Protein AF-A0A849B4W1-F1 (afdb_monomer_lite)

Foldseek 3Di:
DVVVVVVCCVQAVCCVCVVPVDDDDPLVLLVCLLVLGCNRPLNVVVVVDPDDDPPDDDPVNLVVLLVCLQALVVNLVVLVVCQVVVNLQVVLVSNVSVLVVRDLNSLLSNLNSLLVNLQVHDQDDPDPDGHGSSVSSLVSNLVSLVVDPDLVVSLVSLLVNLLPDLRQRSVLVLLVVQVVCVVVVHDHSHDPVSSLVSLVSNLVSLLVCCVVPVPSLLVGPCNLVSLVSNCVSHPVVSSLVSLVVQPVALVSVLSVLVSQKDWDWDDDPPDPGTDIDIAHALVSCVSRHDVVVNVVRVVPDDCVPDDPSSVVSVVRNVVNVVCVVVVRSVPPDD

pLDDT: mean 89.4, std 11.31, range [40.69, 98.62]

Secondary structure (DSSP, 8-state):
-HHHHHHHHHH-GGGHHHHH-----HHHHHHHHHTT-TTSHHHHHHHH-SS--T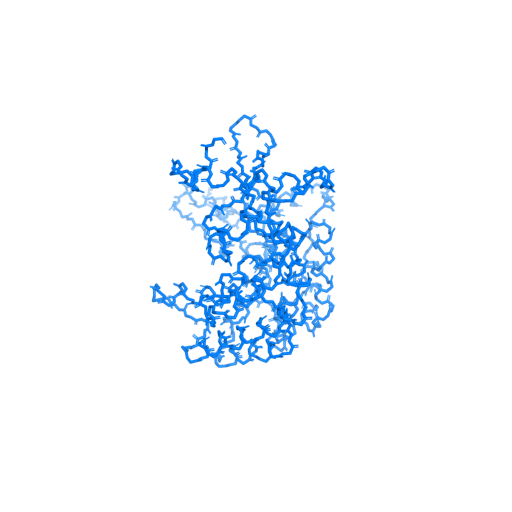TSPPHHHHHHHHHGGG-HHHHHHHHHHHHTTT-HHHHHHHHTTTGGGS-GGGHHHHHHHHHHHHHHS--S-SSSSS--HHHHHHHHHHHHHHH-S-HHHHHHHHHHHHHH----HHHHHHHHHHHHHHHTT---SS-HHHHHHHHHHHHHHHHHHHHH-HHHHHH-TTHHHHHHHHHHHS-HHHHHHHHHHHTSSHHHHHHHHHHT-EEEEE--TT-SS-EEEEE--HHHHHHHS-HHHHHHHHHHS-GGGS-HHHHHHHHHHHHHHHHHHTT-TT----

Structure (mmCIF, N/CA/C/O backbone):
data_AF-A0A849B4W1-F1
#
_entry.id   AF-A0A849B4W1-F1
#
loop_
_atom_site.group_PDB
_atom_site.id
_atom_site.type_symbol
_atom_site.label_atom_id
_atom_site.label_alt_id
_atom_site.label_comp_id
_atom_site.label_asym_id
_atom_site.label_entity_id
_atom_site.label_seq_id
_atom_site.pdbx_PDB_ins_code
_atom_site.Cartn_x
_atom_site.Cartn_y
_atom_site.Cartn_z
_atom_site.occupancy
_atom_site.B_iso_or_equiv
_atom_site.auth_seq_id
_atom_site.auth_comp_id
_atom_site.auth_asym_id
_atom_site.auth_atom_id
_atom_site.pdbx_PDB_model_num
ATOM 1 N N . MET A 1 1 ? -47.529 21.177 17.792 1.00 61.66 1 MET A N 1
ATOM 2 C CA . MET A 1 1 ? -46.502 21.580 16.808 1.00 61.66 1 MET A CA 1
ATOM 3 C C . MET A 1 1 ? -45.104 21.312 17.355 1.00 61.66 1 MET A C 1
ATOM 5 O O . MET A 1 1 ? -44.392 20.545 16.726 1.00 61.66 1 MET A O 1
ATOM 9 N N . GLU A 1 2 ? -44.761 21.798 18.557 1.00 65.19 2 GLU A N 1
ATOM 10 C CA . GLU A 1 2 ? -43.465 21.505 19.212 1.00 65.19 2 GLU A CA 1
ATOM 11 C C . GLU A 1 2 ? -43.179 20.008 19.395 1.00 65.19 2 GLU A C 1
ATOM 13 O O . GLU A 1 2 ? -42.087 19.557 19.081 1.00 65.19 2 GLU A O 1
ATOM 18 N N . LEU A 1 3 ? -44.162 19.204 19.823 1.00 68.31 3 LEU A N 1
ATOM 19 C CA . LEU A 1 3 ? -43.949 17.763 20.033 1.00 68.31 3 LEU A CA 1
ATOM 20 C C . LEU A 1 3 ? -43.578 17.026 18.732 1.00 68.31 3 LEU A C 1
ATOM 22 O O . LEU A 1 3 ? -42.719 16.150 18.716 1.00 68.31 3 LEU A O 1
ATOM 26 N N . THR A 1 4 ? -44.221 17.404 17.626 1.00 73.25 4 THR A N 1
ATOM 27 C CA . THR A 1 4 ? -43.977 16.828 16.299 1.00 73.25 4 THR A CA 1
ATOM 28 C C . THR A 1 4 ? -42.602 17.233 15.782 1.00 73.25 4 THR A C 1
ATOM 30 O O . THR A 1 4 ? -41.887 16.397 15.244 1.00 73.25 4 THR A O 1
ATOM 33 N N . GLN A 1 5 ? -42.216 18.492 15.998 1.00 73.94 5 GLN A N 1
ATOM 34 C CA . GLN A 1 5 ? -40.905 19.018 15.630 1.00 73.94 5 GLN A CA 1
ATOM 35 C C . GLN A 1 5 ? -39.779 18.363 16.443 1.00 73.94 5 GLN A C 1
ATOM 37 O O . GLN A 1 5 ? -38.786 17.933 15.862 1.00 73.94 5 GLN A O 1
ATOM 42 N N . ASN A 1 6 ? -39.965 18.197 17.754 1.00 79.56 6 ASN A N 1
ATOM 43 C CA . ASN A 1 6 ? -38.992 17.547 18.633 1.00 79.56 6 ASN A CA 1
ATOM 44 C C . ASN A 1 6 ? -38.798 16.067 18.277 1.00 79.56 6 ASN A C 1
ATOM 46 O O . ASN A 1 6 ? -37.666 15.596 18.201 1.00 79.56 6 ASN A O 1
ATOM 50 N N . ASN A 1 7 ? -39.882 15.342 17.982 1.00 82.81 7 ASN A N 1
ATOM 51 C CA . ASN A 1 7 ? -39.789 13.948 17.541 1.00 82.81 7 ASN A CA 1
ATOM 52 C C . ASN A 1 7 ? -39.093 13.821 16.180 1.00 82.81 7 ASN A C 1
ATOM 54 O O . ASN A 1 7 ? -38.286 12.911 15.990 1.00 82.81 7 ASN A O 1
ATOM 58 N N . LEU A 1 8 ? -39.365 14.741 15.247 1.00 81.12 8 LEU A N 1
ATOM 59 C CA . LEU A 1 8 ? -38.694 14.754 13.947 1.00 81.12 8 LEU A CA 1
ATOM 60 C C . LEU A 1 8 ? -37.189 15.005 14.098 1.00 81.12 8 LEU A C 1
ATOM 62 O O . LEU A 1 8 ? -36.402 14.324 13.456 1.00 81.12 8 LEU A O 1
ATOM 66 N N . GLN A 1 9 ? -36.785 15.927 14.976 1.00 82.19 9 GLN A N 1
ATOM 67 C CA . GLN A 1 9 ? -35.373 16.211 15.250 1.00 82.19 9 GLN A CA 1
ATOM 68 C C . GLN A 1 9 ? -34.675 15.066 15.997 1.00 82.19 9 GLN A C 1
ATOM 70 O O . GLN A 1 9 ? -33.498 14.808 15.762 1.00 82.19 9 GLN A O 1
ATOM 75 N N . ALA A 1 10 ? -35.388 14.345 16.866 1.00 84.25 10 ALA A N 1
ATOM 76 C CA . ALA A 1 10 ? -34.842 13.179 17.554 1.00 84.25 10 ALA A CA 1
ATOM 77 C C . ALA A 1 10 ? -34.629 11.989 16.601 1.00 84.25 10 ALA A C 1
ATOM 79 O O . ALA A 1 10 ? -33.610 11.304 16.684 1.00 84.25 10 ALA A O 1
ATOM 80 N N . LEU A 1 11 ? -35.565 11.737 15.683 1.00 86.88 11 LEU A N 1
ATOM 81 C CA . LEU A 1 11 ? -35.461 10.627 14.730 1.00 86.88 11 LEU A CA 1
ATOM 82 C C . LEU A 1 11 ? -34.599 10.970 13.514 1.00 86.88 11 LEU A C 1
ATOM 84 O O . LEU A 1 11 ? -33.878 10.100 13.039 1.00 86.88 11 LEU A O 1
ATOM 88 N N . PHE A 1 12 ? -34.635 12.223 13.051 1.00 88.31 12 PHE A N 1
ATOM 89 C CA . PHE A 1 12 ? -33.926 12.734 11.875 1.00 88.31 12 PHE A CA 1
ATOM 90 C C . PHE A 1 12 ? -33.167 14.026 12.209 1.00 88.31 12 PHE A C 1
ATOM 92 O O . PHE A 1 12 ? -33.568 15.111 11.774 1.00 88.31 12 PHE A O 1
ATOM 99 N N . PRO A 1 13 ? -32.049 13.936 12.954 1.00 85.38 13 PRO A N 1
ATOM 100 C CA . PRO A 1 13 ? -31.302 15.108 13.410 1.00 85.38 13 PRO A CA 1
ATOM 101 C C . PRO A 1 13 ? -30.833 15.989 12.257 1.00 85.38 13 PRO A C 1
ATOM 103 O O . PRO A 1 13 ? -30.839 17.210 12.368 1.00 85.38 13 PRO A O 1
ATOM 106 N N . THR A 1 14 ? -30.529 15.385 11.104 1.00 83.44 14 THR A N 1
ATOM 107 C CA . THR A 1 14 ? -30.141 16.099 9.884 1.00 83.44 14 THR A CA 1
ATOM 108 C C . THR A 1 14 ? -31.150 17.172 9.479 1.00 83.44 14 THR A C 1
ATOM 110 O O . THR A 1 14 ? -30.732 18.199 8.967 1.00 83.44 14 THR A O 1
ATOM 113 N N . THR A 1 15 ? -32.446 17.032 9.786 1.00 83.44 15 THR A N 1
ATOM 114 C CA . THR A 1 15 ? -33.470 18.062 9.506 1.00 83.44 15 THR A CA 1
ATOM 115 C C . THR A 1 15 ? -33.210 19.408 10.193 1.00 83.44 15 THR A C 1
ATOM 117 O O . THR A 1 15 ? -33.765 20.423 9.769 1.00 83.44 15 THR A O 1
ATOM 120 N N . GLN A 1 16 ? -32.325 19.457 11.196 1.00 81.62 16 GLN A N 1
ATOM 121 C CA . GLN A 1 16 ? -31.870 20.705 11.802 1.00 81.62 16 GLN A CA 1
ATOM 122 C C . GLN A 1 16 ? -31.182 21.642 10.806 1.00 81.62 16 GLN A C 1
ATOM 124 O O . GLN A 1 16 ? -31.274 22.850 10.994 1.00 81.62 16 GLN A O 1
ATOM 129 N N . TRP A 1 17 ? -30.589 21.154 9.709 1.00 81.94 17 TRP A N 1
ATOM 130 C CA . TRP A 1 17 ? -30.005 22.047 8.698 1.00 81.94 17 TRP A CA 1
ATOM 131 C C . TRP A 1 17 ? -31.053 23.021 8.123 1.00 81.94 17 TRP A C 1
ATOM 133 O O . TRP A 1 17 ? -30.756 24.186 7.882 1.00 81.94 17 TRP A O 1
ATOM 143 N N . ILE A 1 18 ? -32.311 22.579 8.000 1.00 80.94 18 ILE A N 1
ATOM 144 C CA . ILE A 1 18 ? -33.432 23.388 7.493 1.00 80.94 18 ILE A CA 1
ATOM 145 C C . ILE A 1 18 ? -33.867 24.442 8.521 1.00 80.94 18 ILE A C 1
ATOM 147 O O . ILE A 1 18 ? -34.331 25.519 8.160 1.00 80.94 18 ILE A O 1
ATOM 151 N N . ILE A 1 19 ? -33.743 24.120 9.810 1.00 77.38 19 ILE A N 1
ATOM 152 C CA . ILE A 1 19 ? -34.327 24.898 10.911 1.00 77.38 19 ILE A CA 1
ATOM 153 C C . ILE A 1 19 ? -33.304 25.871 11.510 1.00 77.38 19 ILE A C 1
ATOM 155 O O . ILE A 1 19 ? -33.653 26.993 11.865 1.00 77.38 19 ILE A O 1
ATOM 159 N N . SER A 1 20 ? -32.048 25.446 11.633 1.00 79.31 20 SER A N 1
ATOM 160 C CA . SER A 1 20 ? -30.977 26.166 12.328 1.00 79.31 20 SER A CA 1
ATOM 161 C C . SER A 1 20 ? -29.673 26.255 11.532 1.00 79.31 20 SER A C 1
ATOM 163 O O . SER A 1 20 ? -28.689 26.772 12.055 1.00 79.31 20 SER A O 1
ATOM 165 N N . ASN A 1 21 ? -29.646 25.777 10.278 1.00 79.88 21 ASN A N 1
ATOM 166 C CA . ASN A 1 21 ? -28.446 25.742 9.431 1.00 79.88 21 ASN A CA 1
ATOM 167 C C . ASN A 1 21 ? -27.267 24.988 10.083 1.00 79.88 21 ASN A C 1
ATOM 169 O O . ASN A 1 21 ? -26.099 25.285 9.831 1.00 79.88 21 ASN A O 1
ATOM 173 N N . TYR A 1 22 ? -27.589 24.025 10.953 1.00 81.12 22 TYR A N 1
ATOM 174 C CA . TYR A 1 22 ? -26.631 23.177 11.649 1.00 81.12 22 TYR A CA 1
ATOM 175 C C . TYR A 1 22 ? -26.355 21.900 10.846 1.00 81.12 22 TYR A C 1
ATOM 177 O O . TYR A 1 22 ? -27.288 21.224 10.408 1.00 81.12 22 TYR A O 1
ATOM 185 N N . TYR A 1 23 ? -25.075 21.567 10.676 1.00 81.56 23 TYR A N 1
ATOM 186 C CA . TYR A 1 23 ? -24.616 20.388 9.945 1.00 81.56 23 TYR A CA 1
ATOM 187 C C . TYR A 1 23 ? -23.895 19.435 10.891 1.00 81.56 23 TYR A C 1
ATOM 189 O O . TYR A 1 23 ? -23.111 19.859 11.736 1.00 81.56 23 TYR A O 1
ATOM 197 N N . TYR A 1 24 ? -24.147 18.144 10.703 1.00 83.19 24 TYR A N 1
ATOM 198 C CA . TYR A 1 24 ? -23.453 17.081 11.415 1.00 83.19 24 TYR A CA 1
ATOM 199 C C . TYR A 1 24 ? -22.215 16.647 10.638 1.00 83.19 24 TYR A C 1
ATOM 201 O O . TYR A 1 24 ? -22.227 16.579 9.406 1.00 83.19 24 TYR A O 1
ATOM 209 N N . ASP A 1 25 ? -21.150 16.364 11.371 1.00 82.12 25 ASP A N 1
ATOM 210 C CA . ASP A 1 25 ? -19.874 15.917 10.836 1.00 82.12 25 ASP A CA 1
ATOM 211 C C . ASP A 1 25 ? -19.842 14.393 10.648 1.00 82.12 25 ASP A C 1
ATOM 213 O O . ASP A 1 25 ? -20.770 13.671 11.013 1.00 82.12 25 ASP A O 1
ATOM 217 N N . HIS A 1 26 ? -18.744 13.883 10.091 1.00 78.19 26 HIS A N 1
ATOM 218 C CA . HIS A 1 26 ? -18.583 12.452 9.846 1.00 78.19 26 HIS A CA 1
ATOM 219 C C . HIS A 1 26 ? -18.677 11.604 11.127 1.00 78.19 26 HIS A C 1
ATOM 221 O O . HIS A 1 26 ? -19.231 10.507 11.079 1.00 78.19 26 HIS A O 1
ATOM 227 N N . SER A 1 27 ? -18.197 12.113 12.269 1.00 81.06 27 SER A N 1
ATOM 228 C CA . SER A 1 27 ? -18.238 11.379 13.540 1.00 81.06 27 SER A CA 1
ATOM 229 C C . SER A 1 27 ? -19.675 11.097 13.994 1.00 81.06 27 SER A C 1
ATOM 231 O O . SER A 1 27 ? -19.989 9.970 14.379 1.00 81.06 27 SER A O 1
ATOM 233 N N . SER A 1 28 ? -20.572 12.068 13.813 1.00 84.50 28 SER A N 1
ATOM 234 C CA . SER A 1 28 ? -22.002 11.922 14.093 1.00 84.50 28 SER A CA 1
ATOM 235 C C . SER A 1 28 ? -22.653 10.818 13.249 1.00 84.50 28 SER A C 1
ATOM 237 O O . SER A 1 28 ? -23.453 10.034 13.758 1.00 84.50 28 SER A O 1
ATOM 239 N N . TYR A 1 29 ? -22.293 10.707 11.963 1.00 83.44 29 TYR A N 1
ATOM 240 C CA . TYR A 1 29 ? -22.814 9.641 11.096 1.00 83.44 29 TYR A CA 1
ATOM 241 C C . TYR A 1 29 ? -22.331 8.251 11.537 1.00 83.44 29 TYR A C 1
ATOM 243 O O . TYR A 1 29 ? -23.132 7.316 11.541 1.00 83.44 29 TYR A O 1
ATOM 251 N N . GLN A 1 30 ? -21.068 8.117 11.958 1.00 83.75 30 GLN A N 1
ATOM 252 C CA . GLN A 1 30 ? -20.524 6.853 12.477 1.00 83.75 30 GLN A CA 1
ATOM 253 C C . GLN A 1 30 ? -21.228 6.421 13.773 1.00 83.75 30 GLN A C 1
ATOM 255 O O . GLN A 1 30 ? -21.597 5.255 13.936 1.00 83.75 30 GLN A O 1
ATOM 260 N N . GLU A 1 31 ? -21.499 7.366 14.677 1.00 85.62 31 GLU A N 1
ATOM 261 C CA . GLU A 1 31 ? -22.271 7.095 15.891 1.00 85.62 31 GLU A CA 1
ATOM 262 C C . GLU A 1 31 ? -23.690 6.610 15.553 1.00 85.62 31 GLU A C 1
ATOM 264 O O . GLU A 1 31 ? -24.150 5.595 16.074 1.00 85.62 31 GLU A O 1
ATOM 269 N N . TRP A 1 32 ? -24.381 7.271 14.623 1.00 90.19 32 TRP A N 1
ATOM 270 C CA . TRP A 1 32 ? -25.724 6.854 14.208 1.00 90.19 32 TRP A CA 1
ATOM 271 C C . TRP A 1 32 ? -25.747 5.489 13.527 1.00 90.19 32 TRP A C 1
ATOM 273 O O . TRP A 1 32 ? -26.726 4.756 13.680 1.00 90.19 32 TRP A O 1
ATOM 283 N N . PHE A 1 33 ? -24.687 5.137 12.797 1.00 85.75 33 PHE A N 1
ATOM 284 C CA . PHE A 1 33 ? -24.522 3.797 12.252 1.00 85.75 33 PHE A CA 1
ATOM 285 C C . PHE A 1 33 ? -24.415 2.766 13.385 1.00 85.75 33 PHE A C 1
ATOM 287 O O . PHE A 1 33 ? -25.253 1.874 13.474 1.00 85.75 33 PHE A O 1
ATOM 294 N N . THR A 1 34 ? -23.480 2.925 14.326 1.00 85.19 34 THR A N 1
ATOM 295 C CA . THR A 1 34 ? -23.335 1.965 15.444 1.00 85.19 34 THR A CA 1
ATOM 296 C C . THR A 1 34 ? -24.580 1.845 16.327 1.00 85.19 34 THR A C 1
ATOM 298 O O . THR A 1 34 ? -24.914 0.748 16.769 1.00 85.19 34 THR A O 1
ATOM 301 N N . GLN A 1 35 ? -25.307 2.944 16.543 1.00 88.06 35 GLN A N 1
ATOM 302 C CA . GLN A 1 35 ? -26.551 2.980 17.322 1.00 88.06 35 GLN A CA 1
ATOM 303 C C . GLN A 1 35 ? -27.784 2.483 16.551 1.00 88.06 35 GLN A C 1
ATOM 305 O O . GLN A 1 35 ? -28.896 2.548 17.076 1.00 88.06 35 GLN A O 1
ATOM 310 N N . LEU A 1 36 ? -27.618 2.024 15.304 1.00 85.75 36 LEU A N 1
ATOM 311 C CA . LEU A 1 36 ? -28.704 1.584 14.425 1.00 85.75 36 LEU A CA 1
ATOM 312 C C . LEU A 1 36 ? -29.789 2.653 14.227 1.00 85.75 36 LEU A C 1
ATOM 314 O O . LEU A 1 36 ? -30.965 2.346 14.084 1.00 85.75 36 LEU A O 1
ATOM 318 N N . ARG A 1 37 ? -29.442 3.942 14.229 1.00 88.06 37 ARG A N 1
ATOM 319 C CA . ARG A 1 37 ? -30.463 4.995 14.150 1.00 88.06 37 ARG A CA 1
ATOM 320 C C . ARG A 1 37 ? -31.122 5.037 12.775 1.00 88.06 37 ARG A C 1
ATOM 322 O O . ARG A 1 37 ? -30.450 4.982 11.747 1.00 88.06 37 ARG A O 1
ATOM 329 N N . VAL A 1 38 ? -32.439 5.260 12.772 1.00 87.75 38 VAL A N 1
ATOM 330 C CA . VAL A 1 38 ? -33.263 5.372 11.554 1.00 87.75 38 VAL A CA 1
ATOM 331 C C . VAL A 1 38 ? -32.799 6.482 10.602 1.00 87.75 38 VAL A C 1
ATOM 333 O O . VAL A 1 38 ? -33.009 6.377 9.401 1.00 87.75 38 VAL A O 1
ATOM 336 N N . CYS A 1 39 ? -32.135 7.532 11.098 1.00 86.44 39 CYS A N 1
ATOM 337 C CA . CYS A 1 39 ? -31.608 8.613 10.261 1.00 86.44 39 CYS A CA 1
ATOM 338 C C . CYS A 1 39 ? -30.393 8.234 9.412 1.00 86.44 39 CYS A C 1
ATOM 340 O O . CYS A 1 39 ? -30.036 8.996 8.512 1.00 86.44 39 CYS A O 1
ATOM 342 N N . HIS A 1 40 ? -29.724 7.116 9.698 1.00 86.88 40 HIS A N 1
ATOM 343 C CA . HIS A 1 40 ? -28.556 6.714 8.930 1.00 86.88 40 HIS A CA 1
ATOM 344 C C . HIS A 1 40 ? -28.985 6.100 7.594 1.00 86.88 40 HIS A C 1
ATOM 346 O O . HIS A 1 40 ? -29.844 5.220 7.567 1.00 86.88 40 HIS A O 1
ATOM 352 N N . LYS A 1 41 ? -28.362 6.514 6.481 1.00 83.00 41 LYS A N 1
ATOM 353 C CA . LYS A 1 41 ? -28.751 6.080 5.123 1.00 83.00 41 LYS A CA 1
ATOM 354 C C . LYS A 1 41 ? -28.778 4.554 4.950 1.00 83.00 41 LYS A C 1
ATOM 356 O O . LYS A 1 41 ? -29.669 4.035 4.296 1.00 83.00 41 LYS A O 1
ATOM 361 N N . ASP A 1 42 ? -27.847 3.848 5.597 1.00 81.38 42 ASP A N 1
ATOM 362 C CA . ASP A 1 42 ? -27.722 2.383 5.502 1.00 81.38 42 ASP A CA 1
ATOM 363 C C . ASP A 1 42 ? -28.702 1.630 6.430 1.00 81.38 42 ASP A C 1
ATOM 365 O O . ASP A 1 42 ? -28.761 0.401 6.418 1.00 81.38 42 ASP A O 1
ATOM 369 N N . HIS A 1 43 ? -29.468 2.350 7.260 1.00 83.88 43 HIS A N 1
ATOM 370 C CA . HIS A 1 43 ? -30.492 1.784 8.147 1.00 83.88 43 HIS A CA 1
ATOM 371 C C . HIS A 1 43 ? -31.898 2.266 7.825 1.00 83.88 43 HIS A C 1
ATOM 373 O O . HIS A 1 43 ? -32.837 1.517 8.071 1.00 83.88 43 HIS A O 1
ATOM 379 N N . PHE A 1 44 ? -32.047 3.471 7.270 1.00 85.81 44 PHE A N 1
ATOM 380 C CA . PHE A 1 44 ? -33.334 4.097 6.985 1.00 85.81 44 PHE A CA 1
ATOM 381 C C . PHE A 1 44 ? -34.297 3.119 6.311 1.00 85.81 44 PHE A C 1
ATOM 383 O O . PHE A 1 44 ? -35.332 2.781 6.879 1.00 85.81 44 PHE A O 1
ATOM 390 N N . ASP A 1 45 ? -33.898 2.570 5.164 1.00 78.31 45 ASP A N 1
ATOM 391 C CA . ASP A 1 45 ? -34.707 1.620 4.406 1.00 78.31 45 ASP A CA 1
ATOM 392 C C . ASP A 1 45 ? -35.070 0.368 5.217 1.00 78.31 45 ASP A C 1
ATOM 394 O O . ASP A 1 45 ? -36.189 -0.123 5.101 1.00 78.31 45 ASP A O 1
ATOM 398 N N . LYS A 1 46 ? -34.179 -0.129 6.085 1.00 79.44 46 LYS A N 1
ATOM 399 C CA . LYS A 1 46 ? -34.411 -1.340 6.897 1.00 79.44 46 LYS A CA 1
ATOM 400 C C . LYS A 1 46 ? -35.554 -1.169 7.898 1.00 79.44 46 LYS A C 1
ATOM 402 O O . LYS A 1 46 ? -36.206 -2.148 8.241 1.00 79.44 46 LYS A O 1
ATOM 407 N N . TYR A 1 47 ? -35.822 0.057 8.348 1.00 79.81 47 TYR A N 1
ATOM 408 C CA . TYR A 1 47 ? -36.943 0.351 9.246 1.00 79.81 47 TYR A CA 1
ATOM 409 C C . TYR A 1 47 ? -38.300 0.404 8.533 1.00 79.81 47 TYR A C 1
ATOM 411 O O . TYR A 1 47 ? -39.334 0.278 9.189 1.00 79.81 47 TYR A O 1
ATOM 419 N N . PHE A 1 48 ? -38.309 0.592 7.210 1.00 80.94 48 PHE A N 1
ATOM 420 C CA . PHE A 1 48 ? -39.533 0.794 6.425 1.00 80.94 48 PHE A CA 1
ATOM 421 C C . PHE A 1 48 ? -39.767 -0.284 5.354 1.00 80.94 48 PHE A C 1
ATOM 423 O O . PHE A 1 48 ? -40.867 -0.368 4.806 1.00 80.94 48 PHE A O 1
ATOM 430 N N . LYS A 1 49 ? -38.772 -1.132 5.068 1.00 73.75 49 LYS A N 1
ATOM 431 C CA . LYS A 1 49 ? -38.895 -2.305 4.195 1.00 73.75 49 LYS A CA 1
ATOM 432 C C . LYS A 1 49 ? -39.396 -3.516 4.987 1.00 73.75 49 LYS A C 1
ATOM 434 O O . LYS A 1 49 ? -38.905 -3.833 6.063 1.00 73.75 49 LYS A O 1
ATOM 439 N N . LEU A 1 50 ? -40.362 -4.229 4.406 1.00 57.41 50 LEU A N 1
ATOM 440 C CA . LEU A 1 50 ? -40.918 -5.491 4.924 1.00 57.41 50 LEU A CA 1
ATOM 441 C C . LEU A 1 50 ? -40.086 -6.730 4.535 1.00 57.41 50 LEU A C 1
ATOM 443 O O . LEU A 1 50 ? -40.442 -7.847 4.905 1.00 57.41 50 LEU A O 1
ATOM 447 N N . SER A 1 51 ? -38.992 -6.546 3.792 1.00 55.16 51 SER A N 1
ATOM 448 C CA . SER A 1 51 ? -38.073 -7.602 3.363 1.00 55.16 51 SER A CA 1
ATOM 449 C C . SER A 1 51 ? -36.6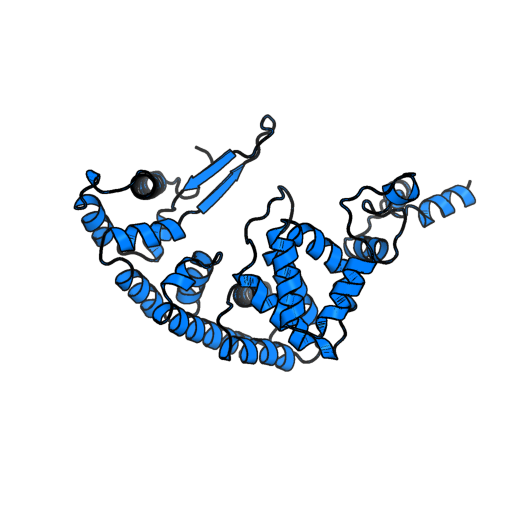24 -7.182 3.596 1.00 55.16 51 SER A C 1
ATOM 451 O O . SER A 1 51 ? -36.271 -6.024 3.383 1.00 55.16 51 SER A O 1
ATOM 453 N N . PHE A 1 52 ? -35.784 -8.133 4.000 1.00 52.81 52 PHE A N 1
ATOM 454 C CA . PHE A 1 52 ? -34.340 -7.933 4.088 1.00 52.81 52 PHE A CA 1
ATOM 455 C C . PHE A 1 52 ? -33.727 -8.027 2.686 1.00 52.81 52 PHE A C 1
ATOM 457 O O . PHE A 1 52 ? -33.871 -9.058 2.028 1.00 52.81 52 PHE A O 1
ATOM 464 N N . ASP A 1 53 ? -33.044 -6.974 2.236 1.00 49.34 53 ASP A N 1
ATOM 465 C CA . ASP A 1 53 ? -32.171 -7.056 1.063 1.00 49.34 53 ASP A CA 1
ATOM 466 C C . ASP A 1 53 ? -30.932 -7.892 1.443 1.00 49.34 53 ASP A C 1
ATOM 468 O O . ASP A 1 53 ? -30.319 -7.683 2.490 1.00 49.34 53 ASP A O 1
ATOM 472 N N . SER A 1 54 ? -30.587 -8.888 0.625 1.00 49.03 54 SER A N 1
ATOM 473 C CA . SER A 1 54 ? -29.612 -9.945 0.949 1.00 49.03 54 SER A CA 1
ATOM 474 C C . SER A 1 54 ? -28.134 -9.529 0.880 1.00 49.03 54 SER A C 1
ATOM 476 O O . SER A 1 54 ? -27.264 -10.382 1.047 1.00 49.03 54 SER A O 1
ATOM 478 N N . GLU A 1 55 ? -27.834 -8.261 0.595 1.00 55.75 55 GLU A N 1
ATOM 479 C CA . GLU A 1 55 ? -26.469 -7.779 0.312 1.00 55.75 55 GLU A CA 1
ATOM 480 C C . GLU A 1 55 ? -25.875 -6.866 1.398 1.00 55.75 55 GLU A C 1
ATOM 482 O O . GLU A 1 55 ? -24.730 -6.436 1.275 1.00 55.75 55 GLU A O 1
ATOM 487 N N . ASP A 1 56 ? -26.599 -6.603 2.488 1.00 73.81 56 ASP A N 1
ATOM 488 C CA . ASP A 1 56 ? -26.112 -5.750 3.575 1.00 73.81 56 ASP A CA 1
ATOM 489 C C . ASP A 1 56 ? -25.423 -6.534 4.701 1.00 73.81 56 ASP A C 1
ATOM 491 O O . ASP A 1 56 ? -25.935 -7.544 5.184 1.00 73.81 56 ASP A O 1
ATOM 495 N N . PHE A 1 57 ? -24.299 -6.007 5.199 1.00 85.12 57 PHE A N 1
ATOM 496 C CA . PHE A 1 57 ? -23.668 -6.507 6.424 1.00 85.12 57 PHE A CA 1
ATOM 497 C C . PHE A 1 57 ? -24.560 -6.262 7.644 1.00 85.12 57 PHE A C 1
ATOM 499 O O . PHE A 1 57 ? -25.118 -5.173 7.836 1.00 85.12 57 PHE A O 1
ATOM 506 N N . SER A 1 58 ? -24.672 -7.284 8.483 1.00 85.31 58 SER A N 1
ATOM 507 C CA . SER A 1 58 ? -25.355 -7.227 9.769 1.00 85.31 58 SER A CA 1
ATOM 508 C C . SER A 1 58 ? -24.431 -6.684 10.861 1.00 85.31 58 SER A C 1
ATOM 510 O O . SER A 1 58 ? -23.207 -6.743 10.753 1.00 85.31 58 SER A O 1
ATOM 512 N N . THR A 1 59 ? -25.000 -6.218 11.975 1.00 85.94 59 THR A N 1
ATOM 513 C CA . THR A 1 59 ? -24.209 -5.883 13.173 1.00 85.94 59 THR A CA 1
ATOM 514 C C . THR A 1 59 ? -23.376 -7.072 13.646 1.00 85.94 59 THR A C 1
ATOM 516 O O . THR A 1 59 ? -22.225 -6.897 14.032 1.00 85.94 59 THR A O 1
ATOM 519 N N . SER A 1 60 ? -23.925 -8.287 13.561 1.00 88.00 60 SER A N 1
ATOM 520 C CA . SER A 1 60 ? -23.211 -9.512 13.919 1.00 88.00 60 SER A CA 1
ATOM 521 C C . SER A 1 60 ? -21.958 -9.728 13.073 1.00 88.00 60 SER A C 1
ATOM 523 O O . SER A 1 60 ? -20.980 -10.239 13.600 1.00 88.00 60 SER A O 1
ATOM 525 N N . ASP A 1 61 ? -21.927 -9.296 11.808 1.00 93.62 61 ASP A N 1
ATOM 526 C CA . ASP A 1 61 ? -20.714 -9.395 10.989 1.00 93.62 61 ASP A CA 1
ATOM 527 C C . ASP A 1 61 ? -19.574 -8.527 11.541 1.00 93.62 61 ASP A C 1
ATOM 529 O O . ASP A 1 61 ? -18.426 -8.972 11.564 1.00 93.62 61 ASP A O 1
ATOM 533 N N . PHE A 1 62 ? -19.881 -7.322 12.034 1.00 94.88 62 PHE A N 1
ATOM 534 C CA . PHE A 1 62 ? -18.889 -6.432 12.648 1.00 94.88 62 PHE A CA 1
ATOM 535 C C . PHE A 1 62 ? -18.463 -6.908 14.041 1.00 94.88 62 PHE A C 1
ATOM 537 O O . PHE A 1 62 ? -17.279 -6.842 14.359 1.00 94.88 62 PHE A O 1
ATOM 544 N N . ILE A 1 63 ? -19.389 -7.446 14.845 1.00 94.06 63 ILE A N 1
ATOM 545 C CA . ILE A 1 63 ? -19.053 -8.056 16.143 1.00 94.06 63 ILE A CA 1
ATOM 546 C C . ILE A 1 63 ? -18.157 -9.284 15.948 1.00 94.06 63 ILE A C 1
ATOM 548 O O . ILE A 1 63 ? -17.110 -9.375 16.578 1.00 94.06 63 ILE A O 1
ATOM 552 N N . ASN A 1 64 ? -18.494 -10.170 15.008 1.00 95.62 64 ASN A N 1
ATOM 553 C CA . ASN A 1 64 ? -17.648 -11.315 14.670 1.00 95.62 64 ASN A CA 1
ATOM 554 C C . ASN A 1 64 ? -16.257 -10.861 14.196 1.00 95.62 64 ASN A C 1
ATOM 556 O O . ASN A 1 64 ? -15.259 -11.506 14.493 1.00 95.62 64 ASN A O 1
ATOM 560 N N . PHE A 1 65 ? -16.164 -9.747 13.464 1.00 97.38 65 PHE A N 1
ATOM 561 C CA . PHE A 1 65 ? -14.876 -9.187 13.052 1.00 97.38 65 PHE A CA 1
ATOM 562 C C . PHE A 1 65 ? -14.076 -8.619 14.237 1.00 97.38 65 PHE A C 1
ATOM 564 O O . PHE A 1 65 ? -12.867 -8.827 14.289 1.00 97.38 65 PHE A O 1
ATOM 571 N N . LEU A 1 66 ? -14.731 -7.977 15.216 1.00 97.38 66 LEU A N 1
A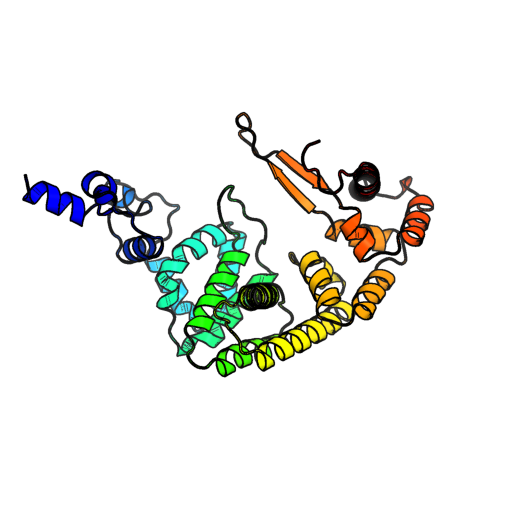TOM 572 C CA . LEU A 1 66 ? -14.095 -7.556 16.474 1.00 97.38 66 LEU A CA 1
ATOM 573 C C . LEU A 1 66 ? -13.551 -8.749 17.266 1.00 97.38 66 LEU A C 1
ATOM 575 O O . LEU A 1 66 ? -12.444 -8.675 17.792 1.00 97.38 66 LEU A O 1
ATOM 579 N N . GLU A 1 67 ? -14.283 -9.860 17.325 1.00 96.81 67 GLU A N 1
ATOM 580 C CA . GLU A 1 67 ? -13.831 -11.075 18.016 1.00 96.81 67 GLU A CA 1
ATOM 581 C C . GLU A 1 67 ? -12.556 -11.665 17.397 1.00 96.81 67 GLU A C 1
ATOM 583 O O . GLU A 1 67 ? -11.716 -12.199 18.120 1.00 96.81 67 GLU A O 1
ATOM 588 N N . LEU A 1 68 ? -12.372 -11.518 16.079 1.00 97.88 68 LEU A N 1
ATOM 589 C CA . LEU A 1 68 ? -11.172 -11.972 15.370 1.00 97.88 68 LEU A CA 1
ATOM 590 C C . LEU A 1 68 ? -9.936 -11.101 15.633 1.00 97.88 68 LEU A C 1
ATOM 592 O O . LEU A 1 68 ? -8.833 -11.510 15.290 1.00 97.88 68 LEU A O 1
ATOM 596 N N . THR A 1 69 ? -10.075 -9.924 16.252 1.00 98.06 69 THR A N 1
ATOM 597 C CA . THR A 1 69 ? -8.947 -8.995 16.477 1.00 98.06 69 THR A CA 1
ATOM 598 C C . THR A 1 69 ? -7.844 -9.565 17.367 1.00 98.06 69 THR A C 1
ATOM 600 O O . THR A 1 69 ? -6.717 -9.081 17.317 1.00 98.06 69 THR A O 1
ATOM 603 N N . ASN A 1 70 ? -8.138 -10.611 18.143 1.00 97.56 70 ASN A N 1
ATOM 604 C CA . ASN A 1 70 ? -7.159 -11.325 18.963 1.00 97.56 70 ASN A CA 1
ATOM 605 C C . ASN A 1 70 ? -6.290 -12.328 18.178 1.00 97.56 70 ASN A C 1
ATOM 607 O O . ASN A 1 70 ? -5.319 -12.845 18.731 1.00 97.56 70 ASN A O 1
ATOM 611 N N . ASP A 1 71 ? -6.620 -12.617 16.917 1.00 98.31 71 ASP A N 1
ATOM 612 C CA . ASP A 1 71 ? -5.996 -13.668 16.116 1.00 98.31 71 ASP A CA 1
ATOM 613 C C . ASP A 1 71 ? -5.557 -13.106 14.759 1.00 98.31 71 ASP A C 1
ATOM 615 O O . ASP A 1 71 ? -6.354 -12.938 13.833 1.00 98.31 71 ASP A O 1
ATOM 619 N N . ARG A 1 72 ? -4.253 -12.818 14.664 1.00 97.75 72 ARG A N 1
ATOM 620 C CA . ARG A 1 72 ? -3.607 -12.212 13.492 1.00 97.75 72 ARG A CA 1
ATOM 621 C C . ARG A 1 72 ? -3.961 -12.942 12.192 1.00 97.75 72 ARG A C 1
ATOM 623 O O . ARG A 1 72 ? -4.360 -12.302 11.223 1.00 97.75 72 ARG A O 1
ATOM 630 N N . GLU A 1 73 ? -3.834 -14.268 12.186 1.00 98.12 73 GLU A N 1
ATOM 631 C CA . GLU A 1 73 ? -4.015 -15.082 10.980 1.00 98.12 73 GLU A CA 1
ATOM 632 C C . GLU A 1 73 ? -5.490 -15.150 10.585 1.00 98.12 73 GLU A C 1
ATOM 634 O O . GLU A 1 73 ? -5.841 -14.869 9.440 1.00 98.12 73 GLU A O 1
ATOM 639 N N . LYS A 1 74 ? -6.390 -15.430 11.539 1.00 98.38 74 LYS A N 1
ATOM 640 C CA . LYS A 1 74 ? -7.824 -15.509 11.217 1.00 98.38 74 LYS A CA 1
ATOM 641 C C . LYS A 1 74 ? -8.395 -14.171 10.760 1.00 98.38 74 LYS A C 1
ATOM 643 O O . LYS A 1 74 ? -9.272 -14.145 9.894 1.00 98.38 74 LYS A O 1
ATOM 648 N N . LEU A 1 75 ? -7.932 -13.065 11.341 1.00 98.56 75 LEU A N 1
ATOM 649 C CA . LEU A 1 75 ? -8.352 -11.737 10.915 1.00 98.56 75 LEU A CA 1
ATOM 650 C C . LEU A 1 75 ? -7.853 -11.426 9.501 1.00 98.56 75 LEU A C 1
ATOM 652 O O . LEU A 1 75 ? -8.643 -10.970 8.672 1.00 98.56 75 LEU A O 1
ATOM 656 N N . LYS A 1 76 ? -6.580 -11.717 9.207 1.00 98.19 76 LYS A N 1
ATOM 657 C CA . LYS A 1 76 ? -6.015 -11.583 7.859 1.00 98.19 76 LYS A CA 1
ATOM 658 C C . LYS A 1 76 ? -6.835 -12.384 6.845 1.00 98.19 76 LYS A C 1
ATOM 660 O O . LYS A 1 76 ? -7.309 -11.816 5.861 1.00 98.19 76 LYS A O 1
ATOM 665 N N . ASP A 1 77 ? -7.087 -13.663 7.117 1.00 98.06 77 ASP A N 1
ATOM 666 C CA . ASP A 1 77 ? -7.878 -14.536 6.244 1.00 98.06 77 ASP A CA 1
ATOM 667 C C . ASP A 1 77 ? -9.290 -13.988 6.013 1.00 98.06 77 ASP A C 1
ATOM 669 O O . ASP A 1 77 ? -9.809 -14.020 4.895 1.00 98.06 77 ASP A O 1
ATOM 673 N N . LYS A 1 78 ? -9.919 -13.426 7.054 1.00 98.06 78 LYS A N 1
ATOM 674 C CA . LYS A 1 78 ? -11.235 -12.793 6.933 1.00 98.06 78 LYS A CA 1
ATOM 675 C C . LYS A 1 78 ? -11.200 -11.569 6.017 1.00 98.06 78 LYS A C 1
ATOM 677 O O . LYS A 1 78 ? -12.123 -11.404 5.218 1.00 98.06 78 LYS A O 1
ATOM 682 N N . ILE A 1 79 ? -10.164 -10.733 6.112 1.00 98.00 79 ILE A N 1
ATOM 683 C CA . ILE A 1 79 ? -9.971 -9.564 5.240 1.00 98.00 79 ILE A CA 1
ATOM 684 C C . ILE A 1 79 ? -9.793 -10.015 3.785 1.00 98.00 79 ILE A C 1
ATOM 686 O O . ILE A 1 79 ? -10.497 -9.522 2.903 1.00 98.00 79 ILE A O 1
ATOM 690 N N . LEU A 1 80 ? -8.926 -10.996 3.532 1.00 96.56 80 LEU A N 1
ATOM 691 C CA . LEU A 1 80 ? -8.673 -11.504 2.180 1.00 96.56 80 LEU A CA 1
ATOM 692 C C . LEU A 1 80 ? -9.894 -12.216 1.582 1.00 96.56 80 LEU A C 1
ATOM 694 O O . LEU A 1 80 ? -10.179 -12.073 0.395 1.00 96.56 80 LEU A O 1
ATOM 698 N N . ALA A 1 81 ? -10.685 -12.917 2.398 1.00 96.44 81 ALA A N 1
ATOM 699 C CA . ALA A 1 81 ? -11.941 -13.521 1.955 1.00 96.44 81 ALA A CA 1
ATOM 700 C C . ALA A 1 81 ? -13.000 -12.475 1.560 1.00 96.44 81 ALA A C 1
ATOM 702 O O . ALA A 1 81 ? -13.811 -12.722 0.662 1.00 96.44 81 ALA A O 1
ATOM 703 N N . LEU A 1 82 ? -13.015 -11.311 2.222 1.00 95.56 82 LEU A N 1
ATOM 704 C CA . LEU A 1 82 ? -13.851 -10.180 1.814 1.00 95.56 82 LEU A CA 1
ATOM 705 C C . LEU A 1 82 ? -13.346 -9.578 0.498 1.00 95.56 82 LEU A C 1
ATOM 707 O O . LEU A 1 82 ? -14.161 -9.279 -0.376 1.00 95.56 82 LEU A O 1
ATOM 711 N N . ASP A 1 83 ? -12.032 -9.437 0.329 1.00 94.00 83 ASP A N 1
ATOM 712 C CA . ASP A 1 83 ? -11.437 -8.875 -0.889 1.00 94.00 83 ASP A CA 1
ATOM 713 C C . ASP A 1 83 ? -11.670 -9.763 -2.114 1.00 94.00 83 ASP A C 1
ATOM 715 O O . ASP A 1 83 ? -12.149 -9.289 -3.141 1.00 94.00 83 ASP A O 1
ATOM 719 N N . ALA A 1 84 ? -11.493 -11.080 -1.970 1.00 92.81 84 ALA A N 1
ATOM 720 C CA . ALA A 1 84 ? -11.771 -12.058 -3.023 1.00 92.81 84 ALA A CA 1
ATOM 721 C C . ALA A 1 84 ? -13.228 -12.015 -3.527 1.00 92.81 84 ALA A C 1
ATOM 723 O O . ALA A 1 84 ? -13.525 -12.444 -4.643 1.00 92.81 84 ALA A O 1
ATOM 724 N N . ARG A 1 85 ? -14.152 -11.487 -2.713 1.00 91.94 85 ARG A N 1
ATOM 725 C CA . ARG A 1 85 ? -15.569 -11.285 -3.054 1.00 91.94 85 ARG A CA 1
ATOM 726 C C . 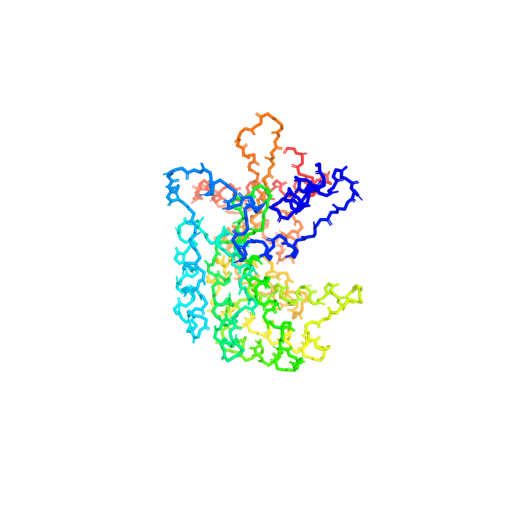ARG A 1 85 ? -15.896 -9.852 -3.491 1.00 91.94 85 ARG A C 1
ATOM 728 O O . ARG A 1 85 ? -17.064 -9.569 -3.735 1.00 91.94 85 ARG A O 1
ATOM 735 N N . ASN A 1 86 ? -14.904 -8.965 -3.596 1.00 89.38 86 ASN A N 1
ATOM 736 C CA . ASN A 1 86 ? -15.052 -7.521 -3.820 1.00 89.38 86 ASN A CA 1
ATOM 737 C C . ASN A 1 86 ? -15.910 -6.815 -2.751 1.00 89.38 86 ASN A C 1
ATOM 739 O O . A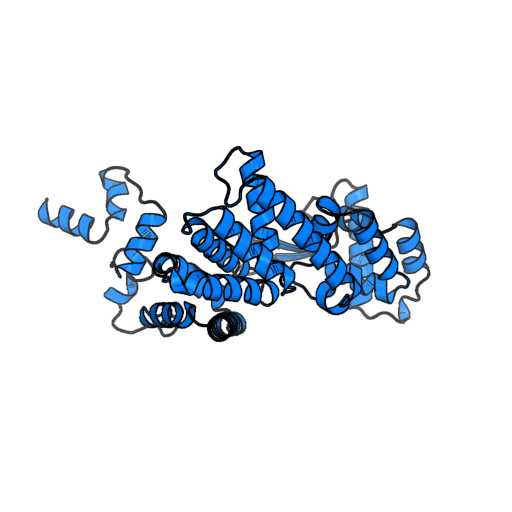SN A 1 86 ? -16.595 -5.833 -3.029 1.00 89.38 86 ASN A O 1
ATOM 743 N N . LEU A 1 87 ? -15.884 -7.326 -1.518 1.00 91.69 87 LEU A N 1
ATOM 744 C CA . LEU A 1 87 ? -16.662 -6.821 -0.384 1.00 91.69 87 LEU A CA 1
ATOM 745 C C . LEU A 1 87 ? -15.816 -6.036 0.628 1.00 91.69 87 LEU A C 1
ATOM 747 O O . LEU A 1 87 ? -16.381 -5.363 1.488 1.00 91.69 87 LEU A O 1
ATOM 751 N N . ALA A 1 88 ? -14.482 -6.100 0.539 1.00 93.44 88 ALA A N 1
ATOM 752 C CA . ALA A 1 88 ? -13.583 -5.488 1.518 1.00 93.44 88 ALA A CA 1
ATOM 753 C C . ALA A 1 88 ? -13.738 -3.965 1.616 1.00 93.44 88 ALA A C 1
ATOM 755 O O . ALA A 1 88 ? -13.826 -3.447 2.724 1.00 93.44 88 ALA A O 1
ATOM 756 N N . GLU A 1 89 ? -13.831 -3.246 0.493 1.00 91.06 89 GLU A N 1
ATOM 757 C CA . GLU A 1 89 ? -14.024 -1.787 0.507 1.00 91.06 89 GLU A CA 1
ATOM 758 C C . GLU A 1 89 ? -15.270 -1.382 1.297 1.00 91.06 89 GLU A C 1
ATOM 760 O O . GLU A 1 89 ? -15.217 -0.499 2.150 1.00 91.06 89 GLU A O 1
ATOM 765 N N . ASP A 1 90 ? -16.407 -2.019 1.009 1.00 88.94 90 ASP A N 1
ATOM 766 C CA . ASP A 1 90 ? -17.667 -1.677 1.660 1.00 88.94 90 ASP A CA 1
ATOM 767 C C . ASP A 1 90 ? -17.662 -2.087 3.133 1.00 88.94 90 ASP A C 1
ATOM 769 O O . ASP A 1 90 ? -18.004 -1.280 3.999 1.00 88.94 90 ASP A O 1
ATOM 773 N N . PHE A 1 91 ? -17.182 -3.299 3.424 1.00 93.88 91 PHE A N 1
ATOM 774 C CA . PHE A 1 91 ? -17.092 -3.815 4.783 1.00 93.88 91 PHE A CA 1
ATOM 775 C C . PHE A 1 91 ? -16.194 -2.946 5.664 1.00 93.88 91 PHE A C 1
ATOM 777 O O . PHE A 1 91 ? -16.632 -2.486 6.716 1.00 93.88 91 PHE A O 1
ATOM 784 N N . LEU A 1 92 ? -14.957 -2.685 5.230 1.00 95.00 92 LEU A N 1
ATOM 785 C CA . LEU A 1 92 ? -13.979 -1.924 6.008 1.00 95.00 92 LEU A CA 1
ATOM 786 C C . LEU A 1 92 ? -14.425 -0.471 6.199 1.00 95.00 92 LEU A C 1
ATOM 788 O O . LEU A 1 92 ? -14.244 0.074 7.284 1.00 95.00 92 LEU A O 1
ATOM 792 N N . SER A 1 93 ? -15.084 0.128 5.197 1.00 91.00 93 SER A N 1
ATOM 793 C CA . SER A 1 93 ? -15.645 1.480 5.319 1.00 91.00 93 SER A CA 1
ATOM 794 C C . SER A 1 93 ? -16.703 1.598 6.420 1.00 91.00 93 SER A C 1
ATOM 796 O O . SER A 1 93 ? -16.739 2.596 7.135 1.00 91.00 93 SER A O 1
ATOM 798 N N . LYS A 1 94 ? -17.543 0.568 6.580 1.00 91.56 94 LYS A N 1
ATOM 799 C CA . LYS A 1 94 ? -18.565 0.484 7.632 1.00 91.56 94 LYS A CA 1
ATOM 800 C C . LYS A 1 94 ? -17.955 0.076 8.976 1.00 91.56 94 LYS A C 1
ATOM 802 O O . LYS A 1 94 ? -18.407 0.534 10.023 1.00 91.56 94 LYS A O 1
ATOM 807 N N . PHE A 1 95 ? -16.904 -0.745 8.956 1.00 95.31 95 PHE A N 1
ATOM 808 C CA . PHE A 1 95 ? -16.181 -1.161 10.157 1.00 95.31 95 PHE A CA 1
ATOM 809 C C . PHE A 1 95 ? -15.443 -0.004 10.852 1.00 95.31 95 PHE A C 1
ATOM 811 O O . PHE A 1 95 ? -15.234 -0.077 12.060 1.00 95.31 95 PHE A O 1
ATOM 818 N N . GLU A 1 96 ? -15.128 1.095 10.152 1.00 92.62 96 GLU A N 1
ATOM 819 C CA . GLU A 1 96 ? -14.605 2.329 10.772 1.00 92.62 96 GLU A CA 1
ATOM 820 C C . GLU A 1 96 ? -15.433 2.778 11.994 1.00 92.62 96 GLU A C 1
ATOM 822 O O . GLU A 1 96 ? -14.875 3.254 12.979 1.00 92.62 96 GLU A O 1
ATOM 827 N N . ALA A 1 97 ? -16.752 2.562 11.983 1.00 88.06 97 ALA A N 1
ATOM 828 C CA . ALA A 1 97 ? -17.639 2.896 13.098 1.00 88.06 97 ALA A CA 1
ATOM 829 C C . ALA A 1 97 ? -17.375 2.061 14.368 1.00 88.06 97 ALA A C 1
ATOM 831 O O . ALA A 1 97 ? -17.623 2.509 15.488 1.00 88.06 97 ALA A O 1
ATOM 832 N N . TYR A 1 98 ? -16.882 0.836 14.190 1.00 92.88 98 TYR A N 1
ATOM 833 C CA . TYR A 1 98 ? -16.638 -0.146 15.246 1.00 92.88 98 TYR A CA 1
ATOM 834 C C . TYR A 1 98 ? -15.166 -0.204 15.667 1.00 92.88 98 TYR A C 1
ATOM 836 O O . TYR A 1 98 ? -14.861 -0.804 16.693 1.00 92.88 98 TYR A O 1
ATOM 844 N N . SER A 1 99 ? -14.246 0.433 14.934 1.00 93.38 99 SER A N 1
ATOM 845 C CA . SER A 1 99 ? -12.800 0.276 15.147 1.00 93.38 99 SER A CA 1
ATOM 846 C C . SER A 1 99 ? -12.320 0.720 16.533 1.00 93.38 99 SER A C 1
ATOM 848 O O . SER A 1 99 ? -11.331 0.198 17.033 1.00 93.38 99 SER A O 1
ATOM 850 N N . LYS A 1 100 ? -13.035 1.641 17.191 1.00 92.88 100 LYS A N 1
ATOM 851 C CA . LYS A 1 100 ? -12.749 2.069 18.576 1.00 92.88 100 LYS A CA 1
ATOM 852 C C . LYS A 1 100 ? -13.118 1.030 19.641 1.00 92.88 100 LYS A C 1
ATOM 854 O O . LYS A 1 100 ? -12.832 1.235 20.813 1.00 92.88 100 LYS A O 1
ATOM 859 N N . GLN A 1 101 ? -13.799 -0.047 19.256 1.00 95.31 101 GLN A N 1
ATOM 860 C CA . GLN A 1 101 ? -14.207 -1.130 20.154 1.00 95.31 101 GLN A CA 1
ATOM 861 C C . GLN A 1 101 ? -13.197 -2.286 20.163 1.00 95.31 101 GLN A C 1
ATOM 863 O O . GLN A 1 101 ? -13.425 -3.280 20.849 1.00 95.31 101 GLN A O 1
ATOM 868 N N . VAL A 1 102 ? -12.100 -2.184 19.401 1.00 97.44 102 VAL A N 1
ATOM 869 C CA . VAL A 1 102 ? -11.009 -3.164 19.449 1.00 97.44 102 VAL A CA 1
ATOM 870 C C . VAL A 1 102 ? -10.393 -3.133 20.858 1.00 97.44 102 VAL A C 1
ATOM 872 O O . VAL A 1 102 ? -9.994 -2.061 21.308 1.00 97.44 102 VAL A O 1
ATOM 875 N N . PRO A 1 103 ? -10.308 -4.268 21.577 1.00 96.44 103 PRO A N 1
ATOM 876 C CA . PRO A 1 103 ? -9.685 -4.303 22.899 1.00 96.44 103 PRO A CA 1
ATOM 877 C C . PRO A 1 103 ? -8.185 -3.983 22.835 1.00 96.44 103 PRO A C 1
ATOM 879 O O . PRO A 1 103 ? -7.491 -4.452 21.929 1.00 96.44 103 PRO A O 1
ATOM 882 N N . GLN A 1 104 ? -7.662 -3.232 23.808 1.00 95.25 104 GLN A N 1
ATOM 883 C CA . GLN A 1 104 ? -6.252 -2.812 23.828 1.00 95.25 104 GLN A CA 1
ATOM 884 C C . GLN A 1 104 ? -5.283 -4.001 23.864 1.00 95.25 104 GLN A C 1
ATOM 886 O O . GLN A 1 104 ? -4.224 -3.968 23.236 1.00 95.25 104 GLN A O 1
ATOM 891 N N . GLU A 1 105 ? -5.658 -5.085 24.542 1.00 96.31 105 GLU A N 1
ATOM 892 C CA . GLU A 1 105 ? -4.904 -6.340 24.576 1.00 96.31 105 GLU A CA 1
ATOM 893 C C . GLU A 1 105 ? -4.734 -6.988 23.190 1.00 96.31 105 GLU A C 1
ATOM 895 O O . GLU A 1 105 ? -3.786 -7.747 22.980 1.00 96.31 105 GLU A O 1
ATOM 900 N N . ASN A 1 106 ? -5.600 -6.648 22.231 1.00 98.00 106 ASN A N 1
ATOM 901 C CA . ASN A 1 106 ? -5.598 -7.203 20.880 1.00 98.00 106 ASN A CA 1
ATOM 902 C C . ASN A 1 106 ? -4.829 -6.338 19.871 1.00 98.00 106 ASN A C 1
ATOM 904 O O . ASN A 1 106 ? -4.620 -6.778 18.741 1.00 98.00 106 ASN A O 1
ATOM 908 N N . TYR A 1 107 ? -4.372 -5.134 20.241 1.00 97.56 107 TYR A N 1
ATOM 909 C CA . TYR A 1 107 ? -3.796 -4.164 19.296 1.00 97.56 107 TYR A CA 1
ATOM 910 C C . TYR A 1 107 ? -2.649 -4.728 18.458 1.00 97.56 107 TYR A C 1
ATOM 912 O O . TYR A 1 107 ? -2.623 -4.515 17.250 1.00 97.56 107 TYR A O 1
ATOM 920 N N . ASN A 1 108 ? -1.741 -5.506 19.051 1.00 97.56 108 ASN A N 1
ATOM 921 C CA . ASN A 1 108 ? -0.640 -6.113 18.296 1.00 97.56 108 ASN A CA 1
ATOM 922 C C . ASN A 1 108 ? -1.134 -7.077 17.210 1.00 97.56 108 ASN A C 1
ATOM 924 O O . ASN A 1 108 ? -0.702 -6.980 16.064 1.00 97.56 108 ASN A O 1
ATOM 928 N N . ALA A 1 109 ? -2.038 -7.997 17.561 1.00 98.44 109 ALA A N 1
ATOM 929 C CA . ALA A 1 109 ? -2.581 -8.971 16.616 1.00 98.44 109 ALA A CA 1
ATOM 930 C C . ALA A 1 109 ? -3.401 -8.276 15.520 1.00 98.44 109 ALA A C 1
ATOM 932 O O . ALA A 1 109 ? -3.227 -8.577 14.339 1.00 98.44 109 ALA A O 1
ATOM 933 N N . TYR A 1 110 ? -4.214 -7.292 15.912 1.00 98.62 110 TYR A N 1
ATOM 934 C CA . TYR A 1 110 ? -5.010 -6.474 15.009 1.00 98.62 110 TYR A CA 1
ATOM 935 C C . TYR A 1 110 ? -4.142 -5.700 14.011 1.00 98.62 110 TYR A C 1
ATOM 937 O O . TYR A 1 110 ? -4.301 -5.870 12.804 1.00 98.62 110 TYR A O 1
ATOM 945 N N . ILE A 1 111 ? -3.178 -4.908 14.493 1.00 98.56 111 ILE A N 1
ATOM 946 C CA . ILE A 1 111 ? -2.267 -4.127 13.647 1.00 98.56 111 ILE A CA 1
ATOM 947 C C . ILE A 1 111 ? -1.519 -5.057 12.691 1.00 98.56 111 ILE A C 1
ATOM 949 O O . ILE A 1 111 ? -1.490 -4.797 11.492 1.00 98.56 111 ILE A O 1
ATOM 953 N N . TYR A 1 112 ? -0.961 -6.166 13.183 1.00 98.50 112 TYR A N 1
ATOM 954 C CA . TYR A 1 112 ? -0.177 -7.072 12.341 1.00 98.50 112 TYR A CA 1
ATOM 955 C C . TYR A 1 112 ? -1.028 -7.723 11.243 1.00 98.50 112 TYR A C 1
ATOM 957 O O . TYR A 1 112 ? -0.555 -7.829 10.116 1.00 98.50 112 TYR A O 1
ATOM 965 N N . ALA A 1 113 ? -2.288 -8.071 11.522 1.00 98.38 113 ALA A N 1
ATOM 966 C CA . ALA A 1 113 ? -3.202 -8.589 10.503 1.00 98.38 113 ALA A CA 1
ATOM 967 C C . ALA A 1 113 ? -3.488 -7.563 9.394 1.00 98.38 113 ALA A C 1
ATOM 969 O O . ALA A 1 113 ? -3.512 -7.915 8.214 1.00 98.38 113 ALA A O 1
ATOM 970 N N . LEU A 1 114 ? -3.681 -6.287 9.759 1.00 98.31 114 LEU A N 1
ATOM 971 C CA . LEU A 1 114 ? -3.887 -5.205 8.788 1.00 98.31 114 LEU A CA 1
ATOM 972 C C . LEU A 1 114 ? -2.640 -4.980 7.922 1.00 98.31 114 LEU A C 1
ATOM 974 O O . LEU A 1 114 ? -2.764 -4.760 6.716 1.00 98.31 114 LEU A O 1
ATOM 978 N N . LEU A 1 115 ? -1.447 -5.042 8.527 1.00 97.62 115 LEU A N 1
ATOM 979 C CA . LEU A 1 115 ? -0.173 -4.923 7.815 1.00 97.62 115 LEU A CA 1
ATOM 980 C C . LEU A 1 115 ? 0.036 -6.092 6.841 1.00 97.62 115 LEU A C 1
ATOM 982 O O . LEU A 1 115 ? 0.393 -5.856 5.688 1.00 97.62 115 LEU A O 1
ATOM 986 N N . ASP A 1 116 ? -0.250 -7.325 7.269 1.00 96.81 116 ASP A N 1
ATOM 987 C CA . ASP A 1 116 ? -0.117 -8.515 6.422 1.00 96.81 116 ASP A CA 1
ATOM 988 C C . ASP A 1 116 ? -1.056 -8.464 5.218 1.00 96.81 116 ASP A C 1
ATOM 990 O O . ASP A 1 116 ? -0.634 -8.684 4.083 1.00 96.81 116 ASP A O 1
ATOM 994 N N . ALA A 1 117 ? -2.331 -8.147 5.457 1.00 96.19 117 ALA A N 1
ATOM 995 C CA . ALA A 1 117 ? -3.333 -8.068 4.401 1.00 96.19 117 ALA A CA 1
ATOM 996 C C . ALA A 1 117 ? -3.053 -6.923 3.413 1.00 96.19 117 ALA A C 1
ATOM 998 O O . ALA A 1 117 ? -3.444 -7.000 2.251 1.00 96.19 117 ALA A O 1
ATOM 999 N N . GLY A 1 118 ? -2.363 -5.866 3.853 1.00 93.56 118 GLY A N 1
ATOM 1000 C CA . GLY A 1 118 ? -2.134 -4.648 3.079 1.00 93.56 118 GLY A CA 1
ATOM 1001 C C . GLY A 1 118 ? -1.414 -4.835 1.741 1.00 93.56 118 GLY A C 1
ATOM 1002 O O . GLY A 1 118 ? -1.718 -4.106 0.796 1.00 93.56 118 GLY A O 1
ATOM 1003 N N . ASP A 1 119 ? -0.496 -5.799 1.645 1.00 89.00 119 ASP A N 1
ATOM 1004 C CA . ASP A 1 119 ? 0.258 -6.088 0.410 1.00 89.00 119 ASP A CA 1
ATOM 1005 C C . ASP A 1 119 ? -0.469 -7.065 -0.522 1.00 89.00 119 ASP A C 1
ATOM 1007 O O . ASP A 1 119 ? -0.175 -7.112 -1.716 1.00 89.00 119 ASP A O 1
ATOM 1011 N N . GLU A 1 120 ? -1.416 -7.833 0.017 1.00 90.62 120 GLU A N 1
ATOM 1012 C CA . GLU A 1 120 ? -2.149 -8.875 -0.707 1.00 90.62 120 GLU A CA 1
ATOM 1013 C C . GLU A 1 120 ? -3.507 -8.386 -1.230 1.00 90.62 120 GLU A C 1
ATOM 1015 O O . GLU A 1 120 ? -4.040 -8.952 -2.182 1.00 90.62 120 GLU A O 1
ATOM 1020 N N . ILE A 1 121 ? -4.057 -7.325 -0.631 1.00 90.12 121 ILE A N 1
ATOM 1021 C CA . ILE A 1 121 ? -5.362 -6.777 -0.993 1.00 90.12 121 ILE A CA 1
ATOM 1022 C C . ILE A 1 121 ? -5.319 -5.959 -2.293 1.00 90.12 121 ILE A C 1
ATOM 1024 O O . ILE A 1 121 ? -4.296 -5.363 -2.653 1.00 90.12 121 ILE A O 1
ATOM 1028 N N . ASN A 1 122 ? -6.460 -5.849 -2.976 1.00 78.56 122 ASN A N 1
ATOM 1029 C CA . ASN A 1 122 ? -6.578 -4.956 -4.122 1.00 78.56 122 ASN A CA 1
ATOM 1030 C C . ASN A 1 122 ? -6.375 -3.474 -3.729 1.00 78.56 122 ASN A C 1
ATOM 1032 O O . ASN A 1 122 ? -7.039 -2.923 -2.843 1.00 78.56 122 ASN A O 1
ATOM 1036 N N . ARG A 1 123 ? -5.447 -2.804 -4.426 1.00 75.06 123 ARG A N 1
ATOM 1037 C CA . ARG A 1 123 ? -5.146 -1.375 -4.250 1.00 75.06 123 ARG A CA 1
ATOM 1038 C C . ARG A 1 123 ? -6.081 -0.470 -5.054 1.00 75.06 123 ARG A C 1
ATOM 1040 O O . ARG A 1 123 ? -6.274 0.684 -4.662 1.00 75.06 123 ARG A O 1
ATOM 1047 N N . GLU A 1 124 ? -6.642 -0.950 -6.164 1.00 73.31 124 GLU A N 1
ATOM 1048 C CA . GLU A 1 124 ? -7.577 -0.166 -6.972 1.00 73.31 124 GLU A CA 1
ATOM 1049 C C . GLU A 1 124 ? -8.944 -0.089 -6.290 1.00 73.31 124 GLU A C 1
ATOM 1051 O O . GLU A 1 124 ? -9.469 -1.092 -5.822 1.00 73.31 124 GLU A O 1
ATOM 1056 N N . SER A 1 125 ? -9.520 1.115 -6.257 1.00 71.50 125 SER A N 1
ATOM 1057 C CA . SER A 1 125 ? -10.903 1.308 -5.825 1.00 71.50 125 SER A CA 1
ATOM 1058 C C . SER A 1 125 ? -11.853 0.992 -6.975 1.00 71.50 125 SER A C 1
ATOM 1060 O O . SER A 1 125 ? -11.693 1.515 -8.084 1.00 71.50 125 SER A O 1
ATOM 1062 N N . ASN A 1 126 ? -12.882 0.194 -6.704 1.00 65.44 126 ASN A N 1
ATOM 1063 C CA . ASN A 1 126 ? -13.985 -0.019 -7.641 1.00 65.44 126 ASN A CA 1
ATOM 1064 C C . ASN A 1 126 ? -14.982 1.157 -7.654 1.00 65.44 126 ASN A C 1
ATOM 1066 O O . ASN A 1 126 ? -15.841 1.235 -8.538 1.00 65.44 126 ASN A O 1
ATOM 1070 N N . LYS A 1 127 ? -14.885 2.086 -6.692 1.00 65.56 127 LYS A N 1
ATOM 1071 C CA . LYS A 1 127 ? -15.815 3.211 -6.515 1.00 65.56 127 LYS A CA 1
ATOM 1072 C C . LYS A 1 127 ? -15.295 4.490 -7.186 1.00 65.56 127 LYS A C 1
ATOM 1074 O O . LYS A 1 127 ? -14.122 4.832 -7.092 1.00 65.56 127 LYS A O 1
ATOM 1079 N N . PHE A 1 128 ? -16.198 5.246 -7.825 1.00 55.53 128 PHE A N 1
ATOM 1080 C CA . PHE A 1 128 ? -15.888 6.566 -8.406 1.00 55.53 128 PHE A CA 1
ATOM 1081 C C . PHE A 1 128 ? -15.513 7.603 -7.335 1.00 55.53 128 PHE A C 1
ATOM 1083 O O . PHE A 1 128 ? -14.589 8.389 -7.516 1.00 55.53 128 PHE A O 1
ATOM 1090 N N . LEU A 1 129 ? -16.231 7.574 -6.210 1.00 56.66 129 LEU A N 1
ATOM 1091 C CA . LEU A 1 129 ? -15.980 8.377 -5.018 1.00 56.66 129 LEU A CA 1
ATOM 1092 C C . LEU A 1 129 ? -15.863 7.403 -3.844 1.00 56.66 129 LEU A C 1
ATOM 1094 O O . LEU A 1 129 ? -16.867 6.873 -3.371 1.00 56.66 129 LEU A O 1
ATOM 1098 N N . GLY A 1 130 ? -14.638 7.105 -3.421 1.00 64.12 130 GLY A N 1
ATOM 1099 C CA . GLY A 1 130 ? -14.386 6.172 -2.327 1.00 64.12 130 GLY A CA 1
ATOM 1100 C C . GLY A 1 130 ? -12.917 5.792 -2.216 1.00 64.12 130 GLY A C 1
ATOM 1101 O O . GLY A 1 130 ? -12.167 5.871 -3.189 1.00 64.12 130 GLY A O 1
ATOM 1102 N N . PHE A 1 131 ? -12.518 5.388 -1.016 1.00 82.69 131 PHE A N 1
ATOM 1103 C CA . PHE A 1 131 ? -11.184 4.864 -0.759 1.00 82.69 131 PHE A CA 1
ATOM 1104 C C . PHE A 1 131 ? -11.098 3.389 -1.157 1.00 82.69 131 PHE A C 1
ATOM 1106 O O . PHE A 1 131 ? -12.097 2.674 -1.099 1.00 82.69 131 PHE A O 1
ATOM 1113 N N . SER A 1 132 ? -9.909 2.934 -1.554 1.00 88.94 132 SER A N 1
ATOM 1114 C CA . SER A 1 132 ? -9.669 1.507 -1.774 1.00 88.94 132 SER A CA 1
ATOM 1115 C C . SER A 1 132 ? -9.604 0.751 -0.449 1.00 88.94 132 SER A C 1
ATOM 1117 O O . SER A 1 132 ? -9.392 1.345 0.614 1.00 88.94 132 SER A O 1
ATOM 1119 N N . ALA A 1 133 ? -9.727 -0.575 -0.505 1.00 92.31 133 ALA A N 1
ATOM 1120 C CA . ALA A 1 133 ? -9.636 -1.420 0.679 1.00 92.31 133 ALA A CA 1
ATOM 1121 C C . ALA A 1 133 ? -8.287 -1.240 1.401 1.00 92.31 133 ALA A C 1
ATOM 1123 O O . ALA A 1 133 ? -8.263 -1.076 2.618 1.00 92.31 133 ALA A O 1
ATOM 1124 N N . GLN A 1 134 ? -7.181 -1.129 0.655 1.00 93.06 134 GLN A N 1
ATOM 1125 C CA . GLN A 1 134 ? -5.857 -0.832 1.217 1.00 93.06 134 GLN A CA 1
ATOM 1126 C C . GLN A 1 134 ? -5.822 0.502 1.987 1.00 93.06 134 GLN A C 1
ATOM 1128 O O . GLN A 1 134 ? -5.201 0.593 3.044 1.00 93.06 134 GLN A O 1
ATOM 1133 N N . THR A 1 135 ? -6.518 1.536 1.500 1.00 92.56 135 THR A N 1
ATOM 1134 C CA . THR A 1 135 ? -6.606 2.822 2.214 1.00 92.56 135 THR A CA 1
ATOM 1135 C C . THR A 1 135 ? -7.408 2.691 3.509 1.00 92.56 135 THR A C 1
ATOM 1137 O O . THR A 1 135 ? -7.037 3.297 4.514 1.00 92.56 135 THR A O 1
ATOM 1140 N N . TYR A 1 136 ? -8.472 1.882 3.526 1.00 95.31 136 TYR A N 1
ATOM 1141 C CA . TYR A 1 136 ? -9.198 1.591 4.764 1.00 95.31 136 TYR A CA 1
ATOM 1142 C C . TYR A 1 136 ? -8.337 0.817 5.770 1.00 95.31 136 TYR A C 1
ATOM 1144 O O . TYR A 1 136 ? -8.318 1.187 6.941 1.00 95.31 136 TYR A O 1
ATOM 1152 N N . LEU A 1 137 ? -7.562 -0.183 5.331 1.00 97.12 137 LEU A N 1
ATOM 1153 C CA . LEU A 1 137 ? -6.604 -0.881 6.203 1.00 97.12 137 LEU A CA 1
ATOM 1154 C C . LEU A 1 137 ? -5.578 0.088 6.806 1.00 97.12 137 LEU A C 1
ATOM 1156 O O . LEU A 1 137 ? -5.317 0.034 8.005 1.00 97.12 137 LEU A O 1
ATOM 1160 N N . PHE A 1 138 ? -5.045 1.008 5.996 1.00 96.19 138 PHE A N 1
ATOM 1161 C CA . PHE A 1 138 ? -4.143 2.058 6.470 1.00 96.19 138 PHE A CA 1
ATOM 1162 C C . PHE A 1 138 ? -4.798 2.921 7.554 1.00 96.19 138 PHE A C 1
ATOM 1164 O O . PHE A 1 138 ? -4.234 3.057 8.635 1.00 96.19 138 PHE A O 1
ATOM 1171 N N . ARG A 1 139 ? -6.003 3.448 7.308 1.00 95.69 139 ARG A N 1
ATOM 1172 C CA . ARG A 1 139 ? -6.714 4.304 8.272 1.00 95.69 139 ARG A CA 1
ATOM 1173 C C . ARG A 1 139 ? -7.004 3.580 9.583 1.00 95.69 139 ARG A C 1
ATOM 1175 O O . ARG A 1 139 ? -6.749 4.129 10.648 1.00 95.69 139 ARG A O 1
ATOM 1182 N N . LEU A 1 140 ? -7.490 2.343 9.502 1.00 98.00 140 LEU A N 1
ATOM 1183 C CA . LEU A 1 140 ? -7.765 1.502 10.666 1.00 98.00 140 LEU A CA 1
ATOM 1184 C C . LEU A 1 140 ? -6.497 1.212 11.482 1.00 98.00 140 LEU A C 1
ATOM 1186 O O . LEU A 1 140 ? -6.543 1.236 12.711 1.00 98.00 140 LEU A O 1
ATOM 1190 N N . CYS A 1 141 ? -5.371 0.974 10.805 1.00 98.00 141 CYS A N 1
ATOM 1191 C CA . CYS A 1 141 ? -4.070 0.781 11.438 1.00 98.00 141 CYS A CA 1
ATOM 1192 C C . CYS A 1 141 ? -3.599 2.066 12.138 1.00 98.00 141 CYS A C 1
ATOM 1194 O O . CYS A 1 141 ? -3.270 2.030 13.323 1.00 98.00 141 CYS A O 1
ATOM 1196 N N . SER A 1 142 ? -3.645 3.210 11.445 1.00 96.88 142 SER A N 1
ATOM 1197 C CA . SER A 1 142 ? -3.280 4.517 12.003 1.00 96.88 142 SER A CA 1
ATOM 1198 C C . SER A 1 142 ? -4.113 4.872 13.229 1.00 96.88 142 SER A C 1
ATOM 1200 O O . SER A 1 142 ? -3.539 5.192 14.261 1.00 96.88 142 SER A O 1
ATOM 1202 N N . TRP A 1 143 ? -5.439 4.733 13.170 1.00 96.38 143 TRP A N 1
ATOM 1203 C CA . TRP A 1 143 ? -6.307 5.034 14.311 1.00 96.38 143 TRP A CA 1
ATOM 1204 C C . TRP A 1 143 ? -6.055 4.125 15.514 1.00 96.38 143 TRP A C 1
ATOM 1206 O O . TRP A 1 143 ? -6.109 4.585 16.651 1.00 96.38 143 TRP A O 1
ATOM 1216 N N . CYS A 1 144 ? -5.756 2.844 15.283 1.00 97.81 144 CYS A N 1
ATOM 1217 C CA . CYS A 1 144 ? -5.386 1.939 16.368 1.00 97.81 144 CYS A CA 1
ATOM 1218 C C . CYS A 1 144 ? -4.056 2.345 17.016 1.00 97.81 144 CYS A C 1
ATOM 1220 O O . CYS A 1 144 ? -3.923 2.278 18.235 1.00 97.81 144 CYS A O 1
ATOM 1222 N N . LEU A 1 145 ? -3.074 2.772 16.216 1.00 97.88 145 LEU A N 1
ATOM 1223 C CA . LEU A 1 145 ? -1.794 3.260 16.726 1.00 97.88 145 LEU A CA 1
ATOM 1224 C C . LEU A 1 145 ? -1.956 4.598 17.468 1.00 97.88 145 LEU A C 1
ATOM 1226 O O . LEU A 1 145 ? -1.326 4.791 18.502 1.00 97.88 145 LEU A O 1
ATOM 1230 N N . GLU A 1 146 ? -2.813 5.502 16.987 1.00 95.62 146 GLU A N 1
ATOM 1231 C CA . GLU A 1 146 ? -3.123 6.783 17.643 1.00 95.62 146 GLU A CA 1
ATOM 1232 C C . GLU A 1 146 ? -3.740 6.590 19.037 1.00 95.62 146 GLU A C 1
ATOM 1234 O O . GLU A 1 146 ? -3.439 7.360 19.951 1.00 95.62 146 GLU A O 1
ATOM 1239 N N . ASP A 1 147 ? -4.548 5.542 19.231 1.00 95.06 147 ASP A N 1
ATOM 1240 C CA . ASP A 1 147 ? -5.180 5.245 20.523 1.00 95.06 147 ASP A CA 1
ATOM 1241 C C . ASP A 1 147 ? -4.172 4.800 21.605 1.00 95.06 147 ASP A C 1
ATOM 1243 O O . ASP A 1 147 ? -4.386 4.997 22.807 1.00 95.06 147 ASP A O 1
ATOM 1247 N N . ILE A 1 148 ? -3.017 4.263 21.195 1.00 96.88 148 ILE A N 1
ATOM 1248 C CA . ILE A 1 148 ? -1.924 3.904 22.105 1.00 96.88 148 ILE A CA 1
ATOM 1249 C C . ILE A 1 148 ? -1.307 5.183 22.673 1.00 96.88 148 ILE A C 1
ATOM 1251 O O . ILE A 1 148 ? -0.756 5.989 21.933 1.00 96.88 148 ILE A O 1
ATOM 1255 N N . GLN A 1 149 ? -1.341 5.364 23.994 1.00 95.19 149 GLN A N 1
ATOM 1256 C CA . GLN A 1 149 ? -0.830 6.586 24.637 1.00 95.19 149 GLN A CA 1
ATOM 1257 C C . GLN A 1 149 ? 0.702 6.716 24.588 1.00 95.19 149 GLN A C 1
ATOM 1259 O O . GLN A 1 149 ? 1.228 7.823 24.511 1.00 95.19 149 GLN A O 1
ATOM 1264 N N . ASP A 1 150 ? 1.425 5.597 24.641 1.00 96.88 150 ASP A N 1
ATOM 1265 C CA . ASP A 1 150 ? 2.888 5.584 24.595 1.00 96.88 150 ASP A CA 1
ATOM 1266 C C . ASP A 1 150 ? 3.389 5.641 23.142 1.00 96.88 150 ASP A C 1
ATOM 1268 O O . ASP A 1 150 ? 3.287 4.667 22.392 1.00 96.88 150 ASP A O 1
ATOM 1272 N N . ILE A 1 151 ? 3.963 6.783 22.757 1.00 96.06 151 ILE A N 1
ATOM 1273 C CA . ILE A 1 151 ? 4.487 7.024 21.408 1.00 96.06 151 ILE A CA 1
ATOM 1274 C C . ILE A 1 151 ? 5.620 6.061 21.020 1.00 96.06 151 ILE A C 1
ATOM 1276 O O . ILE A 1 151 ? 5.682 5.606 19.877 1.00 96.06 151 ILE A O 1
ATOM 1280 N N . HIS A 1 152 ? 6.461 5.665 21.978 1.00 96.94 152 HIS A N 1
ATOM 1281 C CA . HIS A 1 152 ? 7.547 4.718 21.733 1.00 96.94 152 HIS A CA 1
ATOM 1282 C C . HIS A 1 152 ? 7.014 3.296 21.576 1.00 96.94 152 HIS A C 1
ATOM 1284 O O . HIS A 1 152 ? 7.578 2.494 20.827 1.00 96.94 152 HIS A O 1
ATOM 1290 N N . LEU A 1 153 ? 5.900 2.966 22.237 1.00 97.62 153 LEU A N 1
ATOM 1291 C CA . LEU A 1 153 ? 5.220 1.696 22.008 1.00 97.62 153 LEU A CA 1
ATOM 1292 C C . LEU A 1 153 ? 4.660 1.621 20.582 1.00 97.62 153 LEU A C 1
ATOM 1294 O O . LEU A 1 153 ? 4.840 0.591 19.933 1.00 97.62 153 LEU A O 1
ATOM 1298 N N . ARG A 1 154 ? 4.072 2.708 20.053 1.00 97.69 154 ARG A N 1
ATOM 1299 C CA . ARG A 1 154 ? 3.621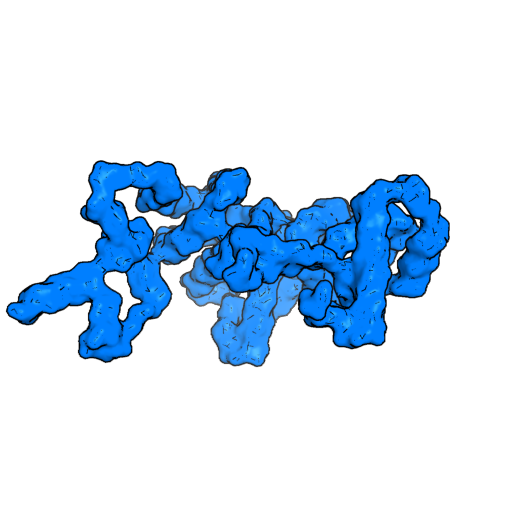 2.773 18.645 1.00 97.69 154 ARG A CA 1
ATOM 1300 C C . ARG A 1 154 ? 4.766 2.443 17.689 1.00 97.69 154 ARG A C 1
ATOM 1302 O O . ARG A 1 154 ? 4.639 1.566 16.833 1.00 97.69 154 ARG A O 1
ATOM 1309 N N . ALA A 1 155 ? 5.908 3.105 17.879 1.00 97.81 155 ALA A N 1
ATOM 1310 C CA . ALA A 1 155 ? 7.102 2.886 17.074 1.00 97.81 155 ALA A CA 1
ATOM 1311 C C . ALA A 1 155 ? 7.634 1.458 17.200 1.00 97.81 155 ALA A C 1
ATOM 1313 O O . ALA A 1 155 ? 7.966 0.823 16.197 1.00 97.81 155 ALA A O 1
ATOM 1314 N N . LYS A 1 156 ? 7.696 0.932 18.427 1.00 98.00 156 LYS A N 1
ATOM 1315 C CA . LYS A 1 156 ? 8.170 -0.423 18.704 1.00 98.00 156 LYS A CA 1
ATOM 1316 C C . LYS A 1 156 ? 7.356 -1.471 17.949 1.00 98.00 156 LYS A C 1
ATOM 1318 O O . LYS A 1 156 ? 7.957 -2.349 17.340 1.00 98.00 156 LYS A O 1
ATOM 1323 N N . ILE A 1 157 ? 6.027 -1.358 17.930 1.00 98.38 157 ILE A N 1
ATOM 1324 C CA . ILE A 1 157 ? 5.144 -2.296 17.216 1.00 98.38 157 ILE A CA 1
ATOM 1325 C C . ILE A 1 157 ? 5.514 -2.372 15.729 1.00 98.38 157 ILE A C 1
ATOM 1327 O O . ILE A 1 157 ? 5.700 -3.470 15.197 1.00 98.38 157 ILE A O 1
ATOM 1331 N N . LEU A 1 158 ? 5.680 -1.214 15.079 1.00 98.44 158 LEU A N 1
ATOM 1332 C CA . LEU A 1 158 ? 6.041 -1.116 13.660 1.00 98.44 158 LEU A CA 1
ATOM 1333 C C . LEU A 1 158 ? 7.466 -1.620 13.386 1.00 98.44 158 LEU A C 1
ATOM 1335 O O . LEU A 1 158 ? 7.689 -2.372 12.436 1.00 98.44 158 LEU A O 1
ATOM 1339 N N . LYS A 1 159 ? 8.430 -1.252 14.237 1.00 97.88 159 LYS A N 1
ATOM 1340 C CA . LYS A 1 159 ? 9.833 -1.683 14.126 1.00 97.88 159 LYS A CA 1
ATOM 1341 C C . LYS A 1 159 ? 9.991 -3.189 14.326 1.00 97.88 159 LYS A C 1
ATOM 1343 O O . LYS A 1 159 ? 10.738 -3.838 13.596 1.00 97.88 159 LYS A O 1
ATOM 1348 N N . ASP A 1 160 ? 9.297 -3.767 15.300 1.00 97.94 160 ASP A N 1
ATOM 1349 C CA . ASP A 1 160 ? 9.337 -5.208 15.551 1.00 97.94 160 ASP A CA 1
ATOM 1350 C C . ASP A 1 160 ? 8.685 -5.984 14.399 1.00 97.94 160 ASP A C 1
ATOM 1352 O O . ASP A 1 160 ? 9.181 -7.052 14.023 1.00 97.94 160 ASP A O 1
ATOM 1356 N N . TYR A 1 161 ? 7.647 -5.414 13.776 1.00 98.19 161 TYR A N 1
ATOM 1357 C CA . TYR A 1 161 ? 7.013 -5.993 12.598 1.00 98.19 161 TYR A CA 1
ATOM 1358 C C . TYR A 1 161 ? 7.947 -6.002 11.384 1.00 98.19 161 TYR A C 1
ATOM 1360 O O . TYR A 1 161 ? 8.175 -7.067 10.809 1.00 98.19 161 TYR A O 1
ATOM 1368 N N . ILE A 1 162 ? 8.516 -4.853 10.999 1.00 96.94 162 ILE A N 1
ATOM 1369 C CA . ILE A 1 162 ? 9.322 -4.732 9.768 1.00 96.94 162 ILE A CA 1
ATOM 1370 C C . ILE A 1 162 ? 10.621 -5.550 9.831 1.00 96.94 162 ILE A C 1
ATOM 1372 O O . ILE A 1 162 ? 11.118 -6.034 8.815 1.00 96.94 162 ILE A O 1
ATOM 1376 N N . LYS A 1 163 ? 11.162 -5.790 11.032 1.00 95.25 163 LYS A N 1
ATOM 1377 C CA . LYS A 1 163 ? 12.312 -6.691 11.215 1.00 95.25 163 LYS A CA 1
ATOM 1378 C C . LYS A 1 163 ? 11.983 -8.119 10.779 1.00 95.25 163 LYS A C 1
ATOM 1380 O O . LYS A 1 163 ? 12.815 -8.786 10.158 1.00 95.25 163 LYS A O 1
ATOM 1385 N N . GLN A 1 164 ? 10.770 -8.578 11.070 1.00 94.88 164 GLN A N 1
ATOM 1386 C CA . GLN A 1 164 ? 10.351 -9.968 10.888 1.00 94.88 164 GLN A CA 1
ATOM 1387 C C . GLN A 1 164 ? 9.632 -10.209 9.557 1.00 94.88 164 GLN A C 1
ATOM 1389 O O . GLN A 1 164 ? 9.806 -11.270 8.965 1.00 94.88 164 GLN A O 1
ATOM 1394 N N . ASN A 1 165 ? 8.891 -9.224 9.051 1.00 95.12 165 ASN A N 1
ATOM 1395 C CA . ASN A 1 165 ? 7.978 -9.383 7.918 1.00 95.12 165 ASN A CA 1
ATOM 1396 C C . ASN A 1 165 ? 8.395 -8.504 6.730 1.00 95.12 165 ASN A C 1
ATOM 1398 O O . ASN A 1 165 ? 9.133 -7.534 6.887 1.00 95.12 165 ASN A O 1
ATOM 1402 N N . SER A 1 166 ? 7.919 -8.848 5.535 1.00 92.31 166 SER A N 1
ATOM 1403 C CA . SER A 1 166 ? 8.240 -8.155 4.277 1.00 92.31 166 SER A CA 1
ATOM 1404 C C . SER A 1 166 ? 6.993 -7.582 3.599 1.00 92.31 166 SER A C 1
ATOM 1406 O O . SER A 1 166 ? 6.927 -7.529 2.376 1.00 92.31 166 SER A O 1
ATOM 1408 N N . ASN A 1 167 ? 6.012 -7.162 4.399 1.00 94.56 167 ASN A N 1
ATOM 1409 C CA . ASN A 1 167 ? 4.835 -6.436 3.934 1.00 94.56 167 ASN A CA 1
ATOM 1410 C C . ASN A 1 167 ? 5.084 -4.940 4.144 1.00 94.56 167 ASN A C 1
ATOM 1412 O O . ASN A 1 167 ? 5.378 -4.504 5.262 1.00 94.56 167 ASN A O 1
ATOM 1416 N N . PHE A 1 168 ? 5.012 -4.158 3.070 1.00 95.25 168 PHE A N 1
ATOM 1417 C CA . PHE A 1 168 ? 5.522 -2.786 3.062 1.00 95.25 168 PHE A CA 1
ATOM 1418 C C . PHE A 1 168 ? 4.433 -1.725 2.912 1.00 95.25 168 PHE A C 1
ATOM 1420 O O . PHE A 1 168 ? 4.596 -0.630 3.444 1.00 95.25 168 PHE A O 1
ATOM 1427 N N . SER A 1 169 ? 3.325 -2.013 2.231 1.00 93.81 169 SER A N 1
ATOM 1428 C CA . SER A 1 169 ? 2.395 -0.994 1.718 1.00 93.81 169 SER A CA 1
ATOM 1429 C C . SER A 1 169 ? 1.796 -0.119 2.814 1.00 93.81 169 SER A C 1
ATOM 1431 O O . SER A 1 169 ? 1.713 1.098 2.670 1.00 93.81 169 SER A O 1
ATOM 1433 N N . ILE A 1 170 ? 1.369 -0.705 3.934 1.00 96.38 170 ILE A N 1
ATOM 1434 C CA . ILE A 1 170 ? 0.743 0.080 5.007 1.00 96.38 170 ILE A CA 1
ATOM 1435 C C . ILE A 1 170 ? 1.787 0.869 5.803 1.00 96.38 170 ILE A C 1
ATOM 1437 O O . ILE A 1 170 ? 1.539 2.027 6.130 1.00 96.38 170 ILE A O 1
ATOM 1441 N N . ILE A 1 171 ? 2.970 0.297 6.053 1.00 97.50 171 ILE A N 1
ATOM 1442 C CA . ILE A 1 171 ? 4.072 1.019 6.711 1.00 97.50 171 ILE A CA 1
ATOM 1443 C C . ILE A 1 171 ? 4.553 2.175 5.830 1.00 97.50 171 ILE A C 1
ATOM 1445 O O . ILE A 1 171 ? 4.781 3.271 6.334 1.00 97.50 171 ILE A O 1
ATOM 1449 N N . GLU A 1 172 ? 4.633 1.968 4.515 1.00 97.19 172 GLU A N 1
ATOM 1450 C CA . GLU A 1 172 ? 4.925 3.020 3.545 1.00 97.19 172 GLU A CA 1
ATOM 1451 C C . GLU A 1 172 ? 3.911 4.166 3.667 1.00 97.19 172 GLU A C 1
ATOM 1453 O O . GLU A 1 172 ? 4.304 5.324 3.801 1.00 97.19 172 GLU A O 1
ATOM 1458 N N . ASN A 1 173 ? 2.610 3.854 3.687 1.00 96.12 173 ASN A N 1
ATOM 1459 C CA . ASN A 1 173 ? 1.558 4.861 3.834 1.00 96.12 173 ASN A CA 1
ATOM 1460 C C . ASN A 1 173 ? 1.659 5.625 5.166 1.00 96.12 173 ASN A C 1
ATOM 1462 O O . ASN A 1 173 ? 1.485 6.844 5.172 1.00 96.12 173 ASN A O 1
ATOM 1466 N N . ILE A 1 174 ? 1.989 4.944 6.272 1.00 97.69 174 ILE A N 1
ATOM 1467 C CA . ILE A 1 174 ? 2.241 5.581 7.576 1.00 97.69 174 ILE A CA 1
ATOM 1468 C C . ILE A 1 174 ? 3.418 6.552 7.475 1.00 97.69 174 ILE A C 1
ATOM 1470 O O . ILE A 1 174 ? 3.275 7.712 7.846 1.00 97.69 174 ILE A O 1
ATOM 1474 N N . LEU A 1 175 ? 4.552 6.119 6.920 1.00 97.94 175 LEU A N 1
ATOM 1475 C CA . LEU A 1 175 ? 5.739 6.964 6.769 1.00 97.94 175 LEU A CA 1
ATOM 1476 C C . LEU A 1 175 ? 5.479 8.184 5.868 1.00 97.94 175 LEU A C 1
ATOM 1478 O O . LEU A 1 175 ? 5.925 9.287 6.179 1.00 97.94 175 LEU A O 1
ATOM 1482 N N . ILE A 1 176 ? 4.706 8.022 4.789 1.00 96.44 176 ILE A N 1
ATOM 1483 C CA . ILE A 1 176 ? 4.292 9.134 3.919 1.00 96.44 176 ILE A CA 1
ATOM 1484 C C . ILE A 1 176 ? 3.396 10.121 4.676 1.00 96.44 176 ILE A C 1
ATOM 1486 O O . ILE A 1 176 ? 3.578 11.334 4.555 1.00 96.44 176 ILE A O 1
ATOM 1490 N N . ALA A 1 177 ? 2.410 9.624 5.427 1.00 96.50 177 ALA A N 1
ATOM 1491 C CA . ALA A 1 177 ? 1.520 10.470 6.219 1.00 96.50 177 ALA A CA 1
ATOM 1492 C C . ALA A 1 177 ? 2.301 11.245 7.292 1.00 96.50 177 ALA A C 1
ATOM 1494 O O . ALA A 1 177 ? 2.082 12.441 7.470 1.00 96.50 177 ALA A O 1
ATOM 1495 N N . GLU A 1 178 ? 3.267 10.589 7.927 1.00 96.56 178 GLU A N 1
ATOM 1496 C CA . GLU A 1 178 ? 4.188 11.164 8.904 1.00 96.56 178 GLU A CA 1
ATOM 1497 C C . GLU A 1 178 ? 5.065 12.286 8.314 1.00 96.56 178 GLU A C 1
ATOM 1499 O O . GLU A 1 178 ? 5.160 13.360 8.916 1.00 96.56 178 GLU A O 1
ATOM 1504 N N . ASP A 1 179 ? 5.652 12.093 7.124 1.00 95.00 179 ASP A N 1
ATOM 1505 C CA . ASP A 1 179 ? 6.390 13.143 6.394 1.00 95.00 179 ASP A CA 1
ATOM 1506 C C . ASP A 1 179 ? 5.478 14.356 6.114 1.00 95.00 179 ASP A C 1
ATOM 1508 O O . ASP A 1 179 ? 5.854 15.513 6.325 1.00 95.00 179 ASP A O 1
ATOM 1512 N N . GLN A 1 180 ? 4.239 14.108 5.669 1.00 95.12 180 GLN A N 1
ATOM 1513 C CA . GLN A 1 180 ? 3.271 15.171 5.378 1.00 95.12 180 GLN A CA 1
ATOM 1514 C C . GLN A 1 180 ? 2.815 15.925 6.631 1.00 95.12 180 GLN A C 1
ATOM 1516 O O . GLN A 1 180 ? 2.621 17.144 6.566 1.00 95.12 180 GLN A O 1
ATOM 1521 N N . SER A 1 181 ? 2.609 15.220 7.744 1.00 95.00 181 SER A N 1
ATOM 1522 C CA . SER A 1 181 ? 2.249 15.823 9.027 1.00 95.00 181 SER A CA 1
ATOM 1523 C C . SER A 1 181 ? 3.375 16.712 9.539 1.00 95.00 181 SER A C 1
ATOM 1525 O O . SER A 1 181 ? 3.112 17.875 9.854 1.00 95.00 181 SER A O 1
ATOM 1527 N N . ARG A 1 182 ? 4.629 16.240 9.498 1.00 94.94 182 ARG A N 1
ATOM 1528 C CA . ARG A 1 182 ? 5.812 17.036 9.869 1.00 94.94 182 ARG A CA 1
ATOM 1529 C C . ARG A 1 182 ? 5.969 18.277 9.000 1.00 94.94 182 ARG A C 1
ATOM 1531 O O . ARG A 1 182 ? 6.075 19.380 9.527 1.00 94.94 182 ARG A O 1
ATOM 1538 N N . ALA A 1 183 ? 5.872 18.138 7.678 1.00 94.44 183 ALA A N 1
ATOM 1539 C CA . ALA A 1 183 ? 5.972 19.272 6.754 1.00 94.44 183 ALA A CA 1
ATOM 1540 C C . ALA A 1 183 ? 4.901 20.356 6.994 1.00 94.44 183 ALA A C 1
ATOM 1542 O O . ALA A 1 183 ? 5.094 21.518 6.637 1.00 94.44 183 ALA A O 1
ATOM 1543 N N . LYS A 1 184 ? 3.761 19.981 7.587 1.00 95.44 184 LYS A N 1
ATOM 1544 C CA . LYS A 1 184 ? 2.637 20.877 7.895 1.00 95.44 184 LYS A CA 1
ATOM 1545 C C . LYS A 1 184 ? 2.537 21.241 9.381 1.00 95.44 184 LYS A C 1
ATOM 1547 O O . LYS A 1 184 ? 1.544 21.868 9.749 1.00 95.44 184 LYS A O 1
ATOM 1552 N N . ASN A 1 185 ? 3.516 20.868 10.212 1.00 92.81 185 ASN A N 1
ATOM 1553 C CA . ASN A 1 185 ? 3.501 21.041 11.671 1.00 92.81 185 ASN A CA 1
ATOM 1554 C C . ASN A 1 185 ? 2.201 20.529 12.326 1.00 92.81 185 ASN A C 1
ATOM 1556 O O . ASN A 1 185 ? 1.581 21.222 13.135 1.00 92.81 185 ASN A O 1
ATOM 1560 N N . ARG A 1 186 ? 1.747 19.340 11.918 1.00 92.81 186 ARG A N 1
ATOM 1561 C CA . ARG A 1 186 ? 0.593 18.637 12.498 1.00 92.81 186 ARG A CA 1
ATOM 1562 C C . ARG A 1 186 ? 1.059 17.597 13.510 1.00 92.81 186 ARG A C 1
ATOM 1564 O O . ARG A 1 186 ? 2.237 17.260 13.550 1.00 92.81 186 ARG A O 1
ATOM 1571 N N . GLU A 1 187 ? 0.117 17.089 14.299 1.00 92.00 187 GLU A N 1
ATOM 1572 C CA . GLU A 1 187 ? 0.356 15.964 15.202 1.00 92.00 187 GLU A CA 1
ATOM 1573 C C . GLU A 1 187 ? 0.908 14.752 14.435 1.00 92.00 187 GLU A C 1
ATOM 1575 O O . GLU A 1 187 ? 0.469 14.458 13.317 1.00 92.00 187 GLU A O 1
ATOM 1580 N N . THR A 1 188 ? 1.903 14.095 15.030 1.00 95.62 188 THR A N 1
ATOM 1581 C CA . THR A 1 188 ? 2.601 12.943 14.460 1.00 95.62 188 THR A CA 1
ATOM 1582 C C . THR A 1 188 ? 2.327 11.694 15.282 1.00 95.62 188 THR A C 1
ATOM 1584 O O . THR A 1 188 ? 2.158 11.731 16.503 1.00 95.62 188 THR A O 1
ATOM 1587 N N . LEU A 1 189 ? 2.301 10.560 14.594 1.00 96.25 189 LEU A N 1
ATOM 1588 C CA . LEU A 1 189 ? 2.144 9.249 15.192 1.00 96.25 189 LEU A CA 1
ATOM 1589 C C . LEU A 1 189 ? 3.393 8.830 15.964 1.00 96.25 189 LEU A C 1
ATOM 1591 O O . LEU A 1 189 ? 3.268 8.180 17.001 1.00 96.25 189 LEU A O 1
ATOM 1595 N N . LEU A 1 190 ? 4.569 9.183 15.441 1.00 97.69 190 LEU A N 1
ATOM 1596 C CA . LEU A 1 190 ? 5.881 8.819 15.966 1.00 97.69 190 LEU A CA 1
ATOM 1597 C C . LEU A 1 190 ? 6.646 10.079 16.384 1.00 97.69 190 LEU A C 1
ATOM 1599 O O . LEU A 1 190 ? 6.404 11.166 15.850 1.00 97.69 190 LEU A O 1
ATOM 1603 N N . ASP A 1 191 ? 7.600 9.938 17.303 1.00 96.81 191 ASP A N 1
ATOM 1604 C CA . ASP A 1 191 ? 8.612 10.977 17.500 1.00 96.81 191 ASP A CA 1
ATOM 1605 C C . ASP A 1 191 ? 9.641 10.967 16.356 1.00 96.81 191 ASP A C 1
ATOM 1607 O O . ASP A 1 191 ? 9.676 10.051 15.531 1.00 96.81 191 ASP A O 1
ATOM 1611 N N . ASP A 1 192 ? 10.472 12.006 16.278 1.00 96.50 192 ASP A N 1
ATOM 1612 C CA . ASP A 1 192 ? 11.429 12.176 15.180 1.00 96.50 192 ASP A CA 1
ATOM 1613 C C . ASP A 1 192 ? 12.509 11.086 15.138 1.00 96.50 192 ASP A C 1
ATOM 1615 O O . ASP A 1 192 ? 12.878 10.623 14.060 1.00 96.50 192 ASP A O 1
ATOM 1619 N N . SER A 1 193 ? 12.998 10.635 16.295 1.00 97.69 193 SER A N 1
ATOM 1620 C CA . SER A 1 193 ? 14.028 9.593 16.359 1.00 97.69 193 SER A CA 1
ATOM 1621 C C . SER A 1 193 ? 13.463 8.245 15.917 1.00 97.69 193 SER A C 1
ATOM 1623 O O . SER A 1 193 ? 14.106 7.485 15.189 1.00 97.69 193 SER A O 1
ATOM 1625 N N . ASP A 1 194 ? 12.252 7.929 16.362 1.00 98.19 194 ASP A N 1
ATOM 1626 C CA . ASP A 1 194 ? 11.569 6.695 16.030 1.00 98.19 194 ASP A CA 1
ATOM 1627 C C . ASP A 1 194 ? 11.132 6.649 14.565 1.00 98.19 194 ASP A C 1
ATOM 1629 O O . ASP A 1 194 ? 11.271 5.598 13.932 1.00 98.19 194 ASP A O 1
ATOM 1633 N N . PHE A 1 195 ? 10.689 7.781 14.021 1.00 98.19 195 PHE A N 1
ATOM 1634 C CA . PHE A 1 195 ? 10.361 7.952 12.610 1.00 98.19 195 PHE A CA 1
ATOM 1635 C C . PHE A 1 195 ? 11.569 7.732 11.696 1.00 98.19 195 PHE A C 1
ATOM 1637 O O . PHE A 1 195 ? 11.508 6.895 10.793 1.00 98.19 195 PHE A O 1
ATOM 1644 N N . GLU A 1 196 ? 12.686 8.418 11.955 1.00 97.69 196 GLU A N 1
ATOM 1645 C CA . GLU A 1 196 ? 13.897 8.269 11.140 1.00 97.69 196 GLU A CA 1
ATOM 1646 C C . GLU A 1 196 ? 14.452 6.843 11.217 1.00 97.69 196 GLU A C 1
ATOM 1648 O O . GLU A 1 196 ? 14.805 6.243 10.199 1.00 97.69 196 GLU A O 1
ATOM 1653 N N . GLN A 1 197 ? 14.442 6.233 12.406 1.00 98.19 197 GLN A N 1
ATOM 1654 C CA . GLN A 1 197 ? 14.864 4.842 12.541 1.00 98.19 197 GLN A CA 1
ATOM 1655 C C . GLN A 1 197 ? 13.929 3.877 11.797 1.00 98.19 197 GLN A C 1
ATOM 1657 O O . GLN A 1 197 ? 14.410 2.923 11.190 1.00 98.19 197 GLN A O 1
ATOM 1662 N N . LEU A 1 198 ? 12.610 4.105 11.807 1.00 98.25 198 LEU A N 1
ATOM 1663 C CA . LEU A 1 198 ? 11.674 3.267 11.055 1.00 98.25 198 LEU A CA 1
ATOM 1664 C C . LEU A 1 198 ? 11.886 3.401 9.538 1.00 98.25 198 LEU A C 1
ATOM 1666 O O . LEU A 1 198 ? 11.810 2.391 8.841 1.00 98.25 198 LEU A O 1
ATOM 1670 N N . LYS A 1 199 ? 12.218 4.594 9.019 1.00 97.56 199 LYS A N 1
ATOM 1671 C CA . LYS A 1 199 ? 12.603 4.782 7.603 1.00 97.56 199 LYS A CA 1
ATOM 1672 C C . LYS A 1 199 ? 13.864 3.999 7.241 1.00 97.56 199 LYS A C 1
ATOM 1674 O O . LYS A 1 199 ? 13.911 3.359 6.187 1.00 97.56 199 LYS A O 1
ATOM 1679 N N . ILE A 1 200 ? 14.869 4.003 8.117 1.00 97.50 200 ILE A N 1
ATOM 1680 C CA . ILE A 1 200 ? 16.095 3.212 7.938 1.00 97.50 200 ILE A CA 1
ATOM 1681 C C . ILE A 1 200 ? 15.770 1.711 7.940 1.00 97.50 200 ILE A C 1
ATOM 1683 O O . ILE A 1 200 ? 16.170 0.991 7.026 1.00 97.50 200 ILE A O 1
ATOM 1687 N N . ASP A 1 201 ? 15.006 1.232 8.923 1.00 97.81 201 ASP A N 1
ATOM 1688 C CA . ASP A 1 201 ? 14.627 -0.182 9.026 1.00 97.81 201 ASP A CA 1
ATOM 1689 C C . ASP A 1 201 ? 13.804 -0.628 7.801 1.00 97.81 201 ASP A C 1
ATOM 1691 O O . ASP A 1 201 ? 14.068 -1.685 7.222 1.00 97.81 201 ASP A O 1
ATOM 1695 N N . PHE A 1 202 ? 12.862 0.210 7.357 1.00 98.00 202 PHE A N 1
ATOM 1696 C CA . PHE A 1 202 ? 12.039 -0.007 6.168 1.00 98.00 202 PHE A CA 1
ATOM 1697 C C . PHE A 1 202 ? 12.883 -0.133 4.897 1.00 98.00 202 PHE A C 1
ATOM 1699 O O . PHE A 1 202 ? 12.753 -1.111 4.162 1.00 98.00 202 PHE A O 1
ATOM 1706 N N . THR A 1 203 ? 13.774 0.826 4.638 1.00 97.69 203 THR A N 1
ATOM 1707 C CA . THR A 1 203 ? 14.598 0.835 3.418 1.00 97.69 203 THR A CA 1
ATOM 1708 C C . THR A 1 203 ? 15.619 -0.298 3.402 1.00 97.69 203 THR A C 1
ATOM 1710 O O . THR A 1 203 ? 15.813 -0.922 2.359 1.00 97.69 203 THR A O 1
ATOM 1713 N N . ASN A 1 204 ? 16.209 -0.642 4.550 1.00 96.75 204 ASN A N 1
ATOM 1714 C CA . ASN A 1 204 ? 17.091 -1.802 4.676 1.00 96.75 204 ASN A CA 1
ATOM 1715 C C . ASN A 1 204 ? 16.348 -3.111 4.389 1.00 96.75 204 ASN A C 1
ATOM 1717 O O . ASN A 1 204 ? 16.836 -3.953 3.629 1.00 96.75 204 ASN A O 1
ATOM 1721 N N . LYS A 1 205 ? 15.146 -3.276 4.956 1.00 97.44 205 LYS A N 1
ATOM 1722 C CA . LYS A 1 205 ? 14.317 -4.463 4.724 1.00 97.44 205 LYS A CA 1
ATOM 1723 C C . LYS A 1 205 ? 13.871 -4.558 3.268 1.00 97.44 205 LYS A C 1
ATOM 1725 O O . LYS A 1 205 ? 13.933 -5.643 2.690 1.00 97.44 205 LYS A O 1
ATOM 1730 N N . LEU A 1 206 ? 13.473 -3.438 2.666 1.00 97.06 206 LEU A N 1
ATOM 1731 C CA . LEU A 1 206 ? 13.085 -3.370 1.261 1.00 97.06 206 LEU A CA 1
ATOM 1732 C C . LEU A 1 206 ? 14.266 -3.690 0.341 1.00 97.06 206 LEU A C 1
ATOM 1734 O O . LEU A 1 206 ? 14.102 -4.487 -0.575 1.00 97.06 206 LEU A O 1
ATOM 1738 N N . ASN A 1 207 ? 15.465 -3.171 0.615 1.00 96.69 207 ASN A N 1
ATOM 1739 C CA . ASN A 1 207 ? 16.683 -3.513 -0.124 1.00 96.69 207 ASN A CA 1
ATOM 1740 C C . ASN A 1 207 ? 16.974 -5.024 -0.063 1.00 96.69 207 ASN A C 1
ATOM 1742 O O . ASN A 1 207 ? 17.128 -5.687 -1.092 1.00 96.69 207 ASN A O 1
ATOM 1746 N N . GLN A 1 208 ? 16.982 -5.603 1.142 1.00 96.25 208 GLN A N 1
ATOM 1747 C CA . GLN A 1 208 ? 17.210 -7.038 1.328 1.00 96.25 208 GLN A CA 1
ATOM 1748 C C . GLN A 1 208 ? 16.157 -7.880 0.591 1.00 96.25 208 GLN A C 1
ATOM 1750 O O . GLN A 1 208 ? 16.502 -8.838 -0.109 1.00 96.25 208 GLN A O 1
ATOM 1755 N N . PHE A 1 209 ? 14.880 -7.520 0.735 1.00 96.38 209 PHE A N 1
ATOM 1756 C CA . PHE A 1 209 ? 13.773 -8.215 0.087 1.00 96.38 209 PHE A CA 1
ATOM 1757 C C . PHE A 1 209 ? 13.851 -8.104 -1.437 1.00 96.38 209 PHE A C 1
ATOM 1759 O O . PHE A 1 209 ? 13.701 -9.112 -2.118 1.00 96.38 209 PHE A O 1
ATOM 1766 N N . SER A 1 210 ? 14.168 -6.921 -1.968 1.00 95.56 210 SER A N 1
ATOM 1767 C CA . SER A 1 210 ? 14.254 -6.664 -3.411 1.00 95.56 210 SER A CA 1
ATOM 1768 C C . SER A 1 210 ? 15.327 -7.508 -4.090 1.00 95.56 210 SER A C 1
ATOM 1770 O O . SER A 1 210 ? 15.119 -8.004 -5.197 1.00 95.56 210 SER A O 1
ATOM 1772 N N . ASN A 1 211 ? 16.467 -7.705 -3.426 1.00 95.19 211 ASN A N 1
ATOM 1773 C CA . ASN A 1 211 ? 17.546 -8.540 -3.951 1.00 95.19 211 ASN A CA 1
ATOM 1774 C C . ASN A 1 211 ? 17.268 -10.040 -3.799 1.00 95.19 211 ASN A C 1
ATOM 1776 O O . ASN A 1 211 ? 17.689 -10.826 -4.643 1.00 95.19 211 ASN A O 1
ATOM 1780 N N . SER A 1 212 ? 16.559 -10.441 -2.742 1.00 96.00 212 SER A N 1
ATOM 1781 C CA . SER A 1 212 ? 16.277 -11.858 -2.472 1.00 96.00 212 SER A CA 1
ATOM 1782 C C . SER A 1 212 ? 15.054 -12.376 -3.240 1.00 96.00 212 SER A C 1
ATOM 1784 O O . SER A 1 212 ? 15.029 -13.539 -3.626 1.00 96.00 212 SER A O 1
ATOM 1786 N N . ASN A 1 213 ? 14.056 -11.518 -3.477 1.00 95.19 213 ASN A N 1
ATOM 1787 C CA . ASN A 1 213 ? 12.757 -11.868 -4.062 1.00 95.19 213 ASN A CA 1
ATOM 1788 C C . ASN A 1 213 ? 12.317 -10.844 -5.137 1.00 95.19 213 ASN A C 1
ATOM 1790 O O . ASN A 1 213 ? 11.252 -10.229 -5.018 1.00 95.19 213 ASN A O 1
ATOM 1794 N N . PRO A 1 214 ? 13.106 -10.633 -6.210 1.00 92.94 214 PRO A N 1
ATOM 1795 C CA . PRO A 1 214 ? 12.805 -9.617 -7.226 1.00 92.94 214 PRO A CA 1
ATOM 1796 C C . PRO A 1 214 ? 11.480 -9.869 -7.966 1.00 92.94 214 PRO A C 1
ATOM 1798 O O . PRO A 1 214 ? 10.804 -8.925 -8.382 1.00 92.94 214 PRO A O 1
ATOM 1801 N N . GLU A 1 215 ? 11.086 -11.137 -8.125 1.00 91.38 215 GLU A N 1
ATOM 1802 C CA . GLU A 1 215 ? 9.805 -11.524 -8.730 1.00 91.38 215 GLU A CA 1
ATOM 1803 C C . GLU A 1 215 ? 8.606 -11.121 -7.871 1.00 91.38 215 GLU A C 1
ATOM 1805 O O . GLU A 1 215 ? 7.630 -10.585 -8.395 1.00 91.38 215 GLU A O 1
ATOM 1810 N N . ASP A 1 216 ? 8.681 -11.350 -6.561 1.00 91.44 216 ASP A N 1
ATOM 1811 C CA . ASP A 1 216 ? 7.575 -11.063 -5.648 1.00 91.44 216 ASP A CA 1
ATOM 1812 C C . ASP A 1 216 ? 7.415 -9.560 -5.443 1.00 91.44 216 ASP A C 1
ATOM 1814 O O . ASP A 1 216 ? 6.298 -9.046 -5.477 1.00 91.44 216 ASP A O 1
ATOM 1818 N N . LEU A 1 217 ? 8.532 -8.829 -5.362 1.00 92.00 217 LEU A N 1
ATOM 1819 C CA . LEU A 1 217 ? 8.511 -7.371 -5.364 1.00 92.00 217 LEU A CA 1
ATOM 1820 C C . LEU A 1 217 ? 7.819 -6.823 -6.619 1.00 92.00 217 LEU A C 1
ATOM 1822 O O . LEU A 1 217 ? 6.964 -5.950 -6.512 1.00 92.00 217 LEU A O 1
ATOM 1826 N N . SER A 1 218 ? 8.144 -7.355 -7.803 1.00 88.19 218 SER A N 1
ATOM 1827 C CA . SER A 1 218 ? 7.572 -6.889 -9.078 1.00 88.19 218 SER A CA 1
ATOM 1828 C C . SER A 1 218 ? 6.057 -7.112 -9.185 1.00 88.19 218 SER A C 1
ATOM 1830 O O . SER A 1 218 ? 5.396 -6.443 -9.975 1.00 88.19 218 SER A O 1
ATOM 1832 N N . LYS A 1 219 ? 5.501 -8.055 -8.413 1.00 87.69 219 LYS A N 1
ATOM 1833 C CA . LYS A 1 219 ? 4.057 -8.332 -8.349 1.00 87.69 219 LYS A CA 1
ATOM 1834 C C . LYS A 1 219 ? 3.330 -7.486 -7.306 1.00 87.69 219 LYS A C 1
ATOM 1836 O O . LYS A 1 219 ? 2.102 -7.468 -7.307 1.00 87.69 219 LYS A O 1
ATOM 1841 N N . ASN A 1 220 ? 4.061 -6.815 -6.418 1.00 87.12 220 ASN A N 1
ATOM 1842 C CA . ASN A 1 220 ? 3.474 -6.005 -5.363 1.00 87.12 220 ASN A CA 1
ATOM 1843 C C . ASN A 1 220 ? 2.669 -4.846 -5.976 1.00 87.12 220 ASN A C 1
ATOM 1845 O O . ASN A 1 220 ? 3.176 -4.094 -6.812 1.00 87.12 220 ASN A O 1
ATOM 1849 N N . SER A 1 221 ? 1.419 -4.675 -5.541 1.00 82.94 221 SER A N 1
ATOM 1850 C CA . SER A 1 221 ? 0.523 -3.624 -6.047 1.00 82.94 221 SER A CA 1
ATOM 1851 C C . SER A 1 221 ? 1.041 -2.204 -5.770 1.00 82.94 221 SER A C 1
ATOM 1853 O O . SER A 1 221 ? 0.657 -1.252 -6.450 1.00 82.94 221 SER A O 1
ATOM 1855 N N . SER A 1 222 ? 1.956 -2.065 -4.810 1.00 87.38 222 SER A N 1
ATOM 1856 C CA . SER A 1 222 ? 2.637 -0.830 -4.431 1.00 87.38 222 SER A CA 1
ATOM 1857 C C . SER A 1 222 ? 4.040 -0.698 -5.040 1.00 87.38 222 SER A C 1
ATOM 1859 O O . SER A 1 222 ? 4.734 0.257 -4.700 1.00 87.38 222 SER A O 1
ATOM 1861 N N . PHE A 1 223 ? 4.462 -1.592 -5.953 1.00 92.25 223 PHE A N 1
ATOM 1862 C CA . PHE A 1 223 ? 5.828 -1.656 -6.505 1.00 92.25 223 PHE A CA 1
ATOM 1863 C C . PHE A 1 223 ? 6.425 -0.281 -6.814 1.00 92.25 223 PHE A C 1
ATOM 1865 O O . PHE A 1 223 ? 7.468 0.083 -6.279 1.00 92.25 223 PHE A O 1
ATOM 1872 N N . LEU A 1 224 ? 5.754 0.506 -7.660 1.00 91.94 224 LEU A N 1
ATOM 1873 C CA . LEU A 1 224 ? 6.311 1.774 -8.118 1.00 91.94 224 LEU A CA 1
ATOM 1874 C C . LEU A 1 224 ? 6.485 2.770 -6.962 1.00 91.94 224 LEU A C 1
ATOM 1876 O O . LEU A 1 224 ? 7.511 3.440 -6.885 1.00 91.94 224 LEU A O 1
ATOM 1880 N N . SER A 1 225 ? 5.509 2.826 -6.051 1.00 92.50 225 SER A N 1
ATOM 1881 C CA . SER A 1 225 ? 5.562 3.664 -4.848 1.00 92.50 225 SER A CA 1
ATOM 1882 C C . SER A 1 225 ? 6.758 3.269 -3.976 1.00 92.50 225 SER A C 1
ATOM 1884 O O . SER A 1 225 ? 7.613 4.109 -3.693 1.00 92.50 225 SER A O 1
ATOM 1886 N N . LEU A 1 226 ? 6.912 1.967 -3.701 1.00 95.44 226 LEU A N 1
ATOM 1887 C CA . LEU A 1 226 ? 8.035 1.418 -2.941 1.00 95.44 226 LEU A CA 1
ATOM 1888 C C . LEU A 1 226 ? 9.386 1.767 -3.572 1.00 95.44 226 LEU A C 1
ATOM 1890 O O . LEU A 1 226 ? 10.324 2.104 -2.854 1.00 95.44 226 LEU A O 1
ATOM 1894 N N . MET A 1 227 ? 9.501 1.733 -4.902 1.00 96.19 227 MET A N 1
ATOM 1895 C CA . MET A 1 227 ? 10.748 2.077 -5.597 1.00 96.19 227 MET A CA 1
ATOM 1896 C C . MET A 1 227 ? 11.098 3.561 -5.476 1.00 96.19 227 MET A C 1
ATOM 1898 O O . MET A 1 227 ? 12.268 3.897 -5.279 1.00 96.19 227 MET A O 1
ATOM 1902 N N . TYR A 1 228 ? 10.105 4.454 -5.532 1.00 96.06 228 TYR A N 1
ATOM 1903 C CA . TYR A 1 228 ? 10.328 5.871 -5.236 1.00 96.06 228 TYR A CA 1
ATOM 1904 C C . TYR A 1 228 ? 10.793 6.062 -3.793 1.00 96.06 228 TYR A C 1
ATOM 1906 O O . TYR A 1 228 ? 11.800 6.729 -3.570 1.00 96.06 228 TYR A O 1
ATOM 1914 N N . ARG A 1 229 ? 10.136 5.418 -2.821 1.00 96.31 229 ARG A N 1
ATOM 1915 C CA . ARG A 1 229 ? 10.509 5.543 -1.403 1.00 96.31 229 ARG A CA 1
ATOM 1916 C C . ARG A 1 229 ? 11.861 4.942 -1.079 1.00 96.31 229 ARG A C 1
ATOM 1918 O O . ARG A 1 229 ? 12.618 5.538 -0.323 1.00 96.31 229 ARG A O 1
ATOM 1925 N N . TRP A 1 230 ? 12.215 3.819 -1.693 1.00 96.88 230 TRP A N 1
ATOM 1926 C CA . TRP A 1 230 ? 13.548 3.247 -1.546 1.00 96.88 230 TRP A CA 1
ATOM 1927 C C . TRP A 1 230 ? 14.628 4.210 -2.048 1.00 96.88 230 TRP A C 1
ATOM 1929 O O . TRP A 1 230 ? 15.620 4.432 -1.356 1.00 96.88 230 TRP A O 1
ATOM 1939 N N . LYS A 1 231 ? 14.399 4.843 -3.204 1.00 96.50 231 LYS A N 1
ATOM 1940 C CA . LYS A 1 231 ? 15.323 5.826 -3.776 1.00 96.50 231 LYS A CA 1
ATOM 1941 C C . LYS A 1 231 ? 15.409 7.115 -2.949 1.00 96.50 231 LYS A C 1
ATOM 1943 O O . LYS A 1 231 ? 16.490 7.689 -2.853 1.00 96.50 231 LYS A O 1
ATOM 1948 N N . GLU A 1 232 ? 14.285 7.588 -2.411 1.00 95.62 232 GLU A N 1
ATOM 1949 C CA . GLU A 1 232 ? 14.180 8.847 -1.658 1.00 95.62 232 GLU A CA 1
ATOM 1950 C C . GLU A 1 232 ? 14.695 8.738 -0.221 1.00 95.62 232 GLU A C 1
ATOM 1952 O O . GLU A 1 232 ? 15.381 9.639 0.255 1.00 95.62 232 GLU A O 1
ATOM 1957 N N . TRP A 1 233 ? 14.337 7.665 0.485 1.00 96.38 233 TRP A N 1
ATOM 1958 C CA . TRP A 1 233 ? 14.662 7.487 1.901 1.00 96.38 233 TRP A CA 1
ATOM 1959 C C . TRP A 1 233 ? 15.933 6.662 2.122 1.00 96.38 233 TRP A C 1
ATOM 1961 O O . TRP A 1 233 ? 16.543 6.759 3.183 1.00 96.38 233 TRP A O 1
ATOM 1971 N N . GLY A 1 234 ? 16.311 5.824 1.155 1.00 94.00 234 GLY A N 1
ATOM 1972 C CA . GLY A 1 234 ? 17.487 4.963 1.225 1.00 94.00 234 GLY A CA 1
ATOM 1973 C C . GLY A 1 234 ? 18.660 5.488 0.399 1.00 94.00 234 GLY A C 1
ATOM 1974 O O . GLY A 1 234 ? 18.706 6.639 -0.036 1.00 94.00 234 GLY A O 1
ATOM 1975 N N . ASN A 1 235 ? 19.632 4.613 0.145 1.00 93.50 235 ASN A N 1
ATOM 1976 C CA . ASN A 1 235 ? 20.697 4.911 -0.802 1.00 93.50 235 ASN A CA 1
ATOM 1977 C C . ASN A 1 235 ? 20.179 4.750 -2.237 1.00 93.50 235 ASN A C 1
ATOM 1979 O O . ASN A 1 235 ? 19.999 3.632 -2.718 1.00 93.50 235 ASN A O 1
ATOM 1983 N N . SER A 1 236 ? 20.011 5.869 -2.943 1.00 94.12 236 SER A N 1
ATOM 1984 C CA . SER A 1 236 ? 19.549 5.873 -4.339 1.00 94.12 236 SER A CA 1
ATOM 1985 C C . SER A 1 236 ? 20.368 4.977 -5.279 1.00 94.12 236 SER A C 1
ATOM 1987 O O . SER A 1 236 ? 19.809 4.444 -6.238 1.00 94.12 236 SER A O 1
ATOM 1989 N N . SER A 1 237 ? 21.659 4.756 -5.002 1.00 95.75 237 SER A N 1
ATOM 1990 C CA . SER A 1 237 ? 22.499 3.866 -5.815 1.00 95.75 237 SER A CA 1
ATOM 1991 C C . SER A 1 237 ? 22.031 2.414 -5.744 1.00 95.75 237 SER A C 1
ATOM 1993 O O . SER A 1 237 ? 22.076 1.724 -6.756 1.00 95.75 237 SER A O 1
ATOM 1995 N N . ASP A 1 238 ? 21.537 1.952 -4.592 1.00 95.75 238 ASP A N 1
ATOM 1996 C CA . ASP A 1 238 ? 21.079 0.569 -4.424 1.00 95.75 238 ASP A CA 1
ATOM 1997 C C . ASP A 1 238 ? 19.854 0.299 -5.308 1.00 95.75 238 ASP A C 1
ATOM 1999 O O . ASP A 1 238 ? 19.817 -0.688 -6.044 1.00 95.75 238 ASP A O 1
ATOM 2003 N N . THR A 1 239 ? 18.889 1.225 -5.313 1.00 96.44 239 THR A N 1
ATOM 2004 C CA . THR A 1 239 ? 17.693 1.139 -6.161 1.00 96.44 239 THR A CA 1
ATOM 2005 C C . THR A 1 239 ? 18.048 1.192 -7.647 1.00 96.44 239 THR A C 1
ATOM 2007 O O . THR A 1 239 ? 17.546 0.389 -8.432 1.00 96.44 239 THR A O 1
ATOM 2010 N N . LEU A 1 240 ? 18.926 2.116 -8.055 1.00 97.12 240 LEU A N 1
ATOM 2011 C CA . LEU A 1 240 ? 19.327 2.256 -9.460 1.00 97.12 240 LEU A CA 1
ATOM 2012 C C . LEU A 1 240 ? 20.110 1.033 -9.958 1.00 97.12 240 LEU A C 1
ATOM 2014 O O . LEU A 1 240 ? 19.825 0.533 -11.046 1.00 97.12 240 LEU A O 1
ATOM 2018 N N . ASN A 1 241 ? 21.026 0.502 -9.144 1.00 96.88 241 ASN A N 1
ATOM 2019 C CA . ASN A 1 241 ? 21.758 -0.726 -9.452 1.00 96.88 241 ASN A CA 1
ATOM 2020 C C . ASN A 1 241 ? 20.814 -1.931 -9.562 1.00 96.88 241 ASN A C 1
ATOM 2022 O O . ASN A 1 241 ? 20.993 -2.775 -10.442 1.00 96.88 241 ASN A O 1
ATOM 2026 N N . TRP A 1 242 ? 19.785 -2.005 -8.709 1.00 97.62 242 TRP A N 1
ATOM 2027 C CA . TRP A 1 242 ? 18.767 -3.050 -8.799 1.00 97.62 242 TRP A CA 1
ATOM 2028 C C . TRP A 1 242 ? 18.020 -2.983 -10.136 1.00 97.62 242 TRP A C 1
ATOM 2030 O O . TRP A 1 242 ? 17.956 -3.985 -10.848 1.00 97.62 242 TRP A O 1
ATOM 2040 N N . PHE A 1 243 ? 17.534 -1.803 -10.538 1.00 97.44 243 PHE A N 1
ATOM 2041 C CA . PHE A 1 243 ? 16.881 -1.625 -11.840 1.00 97.44 243 PHE A CA 1
ATOM 2042 C C . PHE A 1 243 ? 17.808 -1.951 -13.008 1.00 97.44 243 PHE A C 1
ATOM 2044 O O . PHE A 1 243 ? 17.377 -2.579 -13.978 1.00 97.44 243 PHE A O 1
ATOM 2051 N N . GLU A 1 244 ? 19.079 -1.557 -12.924 1.00 96.62 244 GLU A N 1
ATOM 2052 C CA . GLU A 1 244 ? 20.073 -1.909 -13.928 1.00 96.62 244 GLU A CA 1
ATOM 2053 C C . GLU A 1 244 ? 20.181 -3.430 -14.059 1.00 96.62 244 GLU A C 1
ATOM 2055 O O . GLU A 1 244 ? 20.030 -3.945 -15.171 1.00 96.62 244 GLU A O 1
ATOM 2060 N N . ALA A 1 245 ? 20.342 -4.151 -12.946 1.00 96.25 245 ALA A N 1
ATOM 2061 C CA . ALA A 1 245 ? 20.410 -5.611 -12.903 1.00 96.25 245 ALA A CA 1
ATOM 2062 C C . ALA A 1 245 ? 19.141 -6.299 -13.442 1.00 96.25 245 ALA A C 1
ATOM 2064 O O . ALA A 1 245 ? 19.254 -7.323 -14.111 1.00 96.25 245 ALA A O 1
ATOM 2065 N N . GLN A 1 246 ? 17.949 -5.729 -13.225 1.00 96.38 246 GLN A N 1
ATOM 2066 C CA . GLN A 1 246 ? 16.692 -6.285 -13.748 1.00 96.38 246 GLN A CA 1
ATOM 2067 C C . GLN A 1 246 ? 16.459 -6.020 -15.246 1.00 96.38 246 GLN A C 1
ATOM 2069 O O . GLN A 1 246 ? 15.583 -6.635 -15.844 1.00 96.38 246 GLN A O 1
ATOM 2074 N N . THR A 1 247 ? 17.207 -5.105 -15.871 1.00 96.56 247 THR A N 1
ATOM 2075 C CA . THR A 1 247 ? 16.945 -4.631 -17.246 1.00 96.56 247 THR A CA 1
ATOM 2076 C C . THR A 1 247 ? 18.113 -4.883 -18.203 1.00 96.56 247 THR A C 1
ATOM 2078 O O . THR A 1 247 ? 18.438 -4.046 -19.045 1.00 96.56 247 THR A O 1
ATOM 2081 N N . GLN A 1 248 ? 18.782 -6.032 -18.059 1.00 96.38 248 GLN A N 1
ATOM 2082 C CA . GLN A 1 248 ? 19.947 -6.400 -18.880 1.00 96.38 248 GLN A CA 1
ATOM 2083 C C . GLN A 1 248 ? 19.586 -6.805 -20.316 1.00 96.38 248 GLN A C 1
ATOM 2085 O O . GLN A 1 248 ? 20.405 -6.651 -21.221 1.00 96.38 248 GLN A O 1
ATOM 2090 N N . ASP A 1 249 ? 18.363 -7.281 -20.540 1.00 95.00 249 ASP A N 1
ATOM 2091 C CA . ASP A 1 249 ? 17.864 -7.700 -21.846 1.00 95.00 249 ASP A CA 1
ATOM 2092 C C . ASP A 1 249 ? 16.432 -7.203 -22.095 1.00 95.00 249 ASP A C 1
ATOM 2094 O O . ASP A 1 249 ? 15.808 -6.564 -21.243 1.00 95.00 249 ASP A O 1
ATOM 2098 N N . ILE A 1 250 ? 15.905 -7.480 -23.292 1.00 95.69 250 ILE A N 1
ATOM 2099 C CA . ILE A 1 250 ? 14.565 -7.037 -23.684 1.00 95.69 250 ILE A CA 1
ATOM 2100 C C . ILE A 1 250 ? 13.467 -7.605 -22.775 1.00 95.69 250 ILE A C 1
ATOM 2102 O O . ILE A 1 250 ? 12.506 -6.900 -22.488 1.00 95.69 250 ILE A O 1
ATOM 2106 N N . GLN A 1 251 ? 13.614 -8.833 -22.275 1.00 95.00 251 GLN A N 1
ATOM 2107 C CA . GLN A 1 251 ? 12.605 -9.477 -21.434 1.00 95.00 251 GLN A CA 1
ATOM 2108 C C . GLN A 1 251 ? 12.564 -8.844 -20.040 1.00 95.00 251 GLN A C 1
ATOM 2110 O O . GLN A 1 251 ? 11.489 -8.504 -19.546 1.00 95.00 251 GLN A O 1
ATOM 2115 N N . GLY A 1 252 ? 13.729 -8.572 -19.447 1.00 95.31 252 GLY A N 1
ATOM 2116 C CA . GLY A 1 252 ? 13.841 -7.819 -18.200 1.00 95.31 252 GLY A CA 1
ATOM 2117 C C . GLY A 1 252 ? 13.287 -6.397 -18.321 1.00 95.31 252 GLY A C 1
ATOM 2118 O O . GLY A 1 252 ? 12.536 -5.937 -17.459 1.00 95.31 252 GLY A O 1
ATOM 2119 N N . ILE A 1 253 ? 13.571 -5.715 -19.438 1.00 96.62 253 ILE A N 1
ATOM 2120 C CA . ILE A 1 253 ? 13.000 -4.392 -19.734 1.00 96.62 253 ILE A CA 1
ATOM 2121 C C . ILE A 1 253 ? 11.476 -4.459 -19.798 1.00 96.62 253 ILE A C 1
ATOM 2123 O O . ILE A 1 253 ? 10.812 -3.677 -19.125 1.00 96.62 253 ILE A O 1
ATOM 2127 N N . LEU A 1 254 ? 10.911 -5.381 -20.578 1.00 96.19 254 LEU A N 1
ATOM 2128 C CA . LEU A 1 254 ? 9.461 -5.520 -20.731 1.00 96.19 254 LEU A CA 1
ATOM 2129 C C . LEU A 1 254 ? 8.783 -5.839 -19.395 1.00 96.19 254 LEU A C 1
ATOM 2131 O O . LEU A 1 254 ? 7.758 -5.240 -19.066 1.00 96.19 254 LEU A O 1
ATOM 2135 N N . LYS A 1 255 ? 9.396 -6.706 -18.584 1.00 94.94 255 LYS A N 1
ATOM 2136 C CA . LYS A 1 255 ? 8.922 -7.022 -17.236 1.00 94.94 255 LYS A CA 1
ATOM 2137 C C . LYS A 1 255 ? 8.857 -5.778 -16.344 1.00 94.94 255 LYS A C 1
ATOM 2139 O O . LYS A 1 255 ? 7.835 -5.558 -15.701 1.00 94.94 255 LYS A O 1
ATOM 2144 N N . ILE A 1 256 ? 9.896 -4.942 -16.338 1.00 96.12 256 ILE A N 1
ATOM 2145 C CA . ILE A 1 256 ? 9.909 -3.688 -15.568 1.00 96.12 256 ILE A CA 1
ATOM 2146 C C . ILE A 1 256 ? 8.942 -2.649 -16.148 1.00 96.12 256 ILE A C 1
ATOM 2148 O O . ILE A 1 256 ? 8.230 -1.983 -15.404 1.00 96.12 256 ILE A O 1
ATOM 2152 N N . LEU A 1 257 ? 8.846 -2.513 -17.471 1.00 95.44 257 LEU A N 1
ATOM 2153 C CA . LEU A 1 257 ? 7.891 -1.584 -18.085 1.00 95.44 257 LEU A CA 1
ATOM 2154 C C . LEU A 1 257 ? 6.447 -1.928 -17.711 1.00 95.44 257 LEU A C 1
ATOM 2156 O O . LEU A 1 257 ? 5.644 -1.022 -17.494 1.00 95.44 257 LEU A O 1
ATOM 2160 N N . LYS A 1 258 ? 6.126 -3.219 -17.575 1.00 94.38 258 LYS A N 1
ATOM 2161 C CA . LYS A 1 258 ? 4.803 -3.670 -17.135 1.00 94.38 258 LYS A CA 1
ATOM 2162 C C . LYS A 1 258 ? 4.444 -3.160 -15.736 1.00 94.38 258 LYS A C 1
ATOM 2164 O O . LYS A 1 258 ? 3.287 -2.810 -15.514 1.00 94.38 258 LYS A O 1
ATOM 2169 N N . THR A 1 259 ? 5.410 -3.058 -14.821 1.00 93.00 259 THR A N 1
ATOM 2170 C CA . THR A 1 259 ? 5.184 -2.530 -13.461 1.00 93.00 259 THR A CA 1
ATOM 2171 C C . THR A 1 259 ? 5.143 -0.998 -13.403 1.00 93.00 259 THR A C 1
ATOM 2173 O O . THR A 1 259 ? 4.695 -0.430 -12.410 1.00 93.00 259 THR A O 1
ATOM 2176 N N . MET A 1 260 ? 5.568 -0.317 -14.472 1.00 93.94 260 MET A N 1
ATOM 2177 C CA . MET A 1 260 ? 5.508 1.143 -14.620 1.00 93.94 260 MET A CA 1
ATOM 2178 C C . MET A 1 260 ? 4.234 1.634 -15.323 1.00 93.94 260 MET A C 1
ATOM 2180 O O . MET A 1 260 ? 4.081 2.839 -15.535 1.00 93.94 260 MET A O 1
ATOM 2184 N N . ILE A 1 261 ? 3.321 0.730 -15.698 1.00 91.75 261 ILE A N 1
ATOM 2185 C CA . ILE A 1 261 ? 2.037 1.123 -16.277 1.00 91.75 261 ILE A CA 1
ATOM 2186 C C . ILE A 1 261 ? 1.212 1.855 -15.224 1.00 91.75 261 ILE A C 1
ATOM 2188 O O . ILE A 1 261 ? 0.954 1.345 -14.137 1.00 91.75 261 ILE A O 1
ATOM 2192 N N . GLN A 1 262 ? 0.722 3.027 -15.603 1.00 87.19 262 GLN A N 1
ATOM 2193 C CA . GLN A 1 262 ? -0.239 3.786 -14.829 1.00 87.19 262 GLN A CA 1
ATOM 2194 C C . GLN A 1 262 ? -1.591 3.791 -15.538 1.00 87.19 262 GLN A C 1
ATOM 2196 O O . GLN A 1 262 ? -1.674 3.793 -16.770 1.00 87.19 262 GLN A O 1
ATOM 2201 N N . THR A 1 263 ? -2.654 3.817 -14.739 1.00 84.00 263 THR A N 1
ATOM 2202 C CA . THR A 1 263 ? -4.035 3.804 -15.220 1.00 84.00 263 THR A CA 1
ATOM 2203 C C . THR A 1 263 ? -4.738 5.076 -14.775 1.00 84.00 263 THR A C 1
ATOM 2205 O O . THR A 1 263 ? -4.720 5.419 -13.596 1.00 84.00 263 THR A O 1
ATOM 2208 N N . THR A 1 264 ? -5.401 5.759 -15.702 1.00 76.94 264 THR A N 1
ATOM 2209 C CA . THR A 1 264 ? -6.369 6.810 -15.386 1.00 76.94 264 THR A CA 1
ATOM 2210 C C . THR A 1 264 ? -7.766 6.413 -15.803 1.00 76.94 264 THR A C 1
ATOM 2212 O O . THR A 1 264 ? -7.977 5.796 -16.846 1.00 76.94 264 THR A O 1
ATOM 2215 N N . ARG A 1 265 ? -8.734 6.775 -14.960 1.00 75.75 265 ARG A N 1
ATOM 2216 C CA . ARG A 1 265 ? -10.160 6.572 -15.199 1.00 75.75 265 ARG A CA 1
ATOM 2217 C C . ARG A 1 265 ? -10.826 7.939 -15.260 1.00 75.75 265 ARG A C 1
ATOM 2219 O O . ARG A 1 265 ? -10.765 8.685 -14.288 1.00 75.75 265 ARG A O 1
ATOM 2226 N N . SER A 1 266 ? -11.457 8.259 -16.381 1.00 71.19 266 SER A N 1
ATOM 2227 C CA . SER A 1 266 ? -12.275 9.462 -16.528 1.00 71.19 266 SER A CA 1
ATOM 2228 C C . SER A 1 266 ? -13.734 9.088 -16.774 1.00 71.19 266 SER A C 1
ATOM 2230 O O . SER A 1 266 ? -14.049 8.071 -17.396 1.00 71.19 266 SER A O 1
ATOM 2232 N N . TYR A 1 267 ? -14.639 9.905 -16.243 1.00 66.88 267 TYR A N 1
ATOM 2233 C CA . TYR A 1 267 ? -16.082 9.750 -16.394 1.00 66.88 267 TYR A CA 1
ATOM 2234 C C . TYR A 1 267 ? -16.613 11.035 -17.028 1.00 66.88 267 TYR A C 1
ATOM 2236 O O . TYR A 1 267 ? -16.517 12.108 -16.437 1.00 66.88 267 TYR A O 1
ATOM 2244 N N . GLY A 1 268 ? -17.120 10.943 -18.256 1.00 62.44 268 GLY A N 1
ATOM 2245 C CA . GLY A 1 268 ? -17.804 12.061 -18.912 1.00 62.44 268 GLY A CA 1
ATOM 2246 C C . GLY A 1 268 ? -19.300 12.032 -18.615 1.00 62.44 268 GLY A C 1
ATOM 2247 O O . GLY A 1 268 ? -19.859 10.968 -18.357 1.00 62.44 268 GLY A O 1
ATOM 2248 N N . SER A 1 269 ? -19.961 13.188 -18.702 1.00 58.81 269 SER A N 1
ATOM 2249 C CA . SER A 1 269 ? -21.404 13.350 -18.439 1.00 58.81 269 SER A CA 1
ATOM 2250 C C . SER A 1 269 ? -22.315 12.462 -19.301 1.00 58.81 269 SER A C 1
ATOM 2252 O O . SER A 1 269 ? -23.480 12.271 -18.966 1.00 58.81 269 SER A O 1
ATOM 2254 N N . SER A 1 270 ? -21.790 11.909 -20.396 1.00 59.19 270 SER A N 1
ATOM 2255 C CA . SER A 1 270 ? -22.476 11.029 -21.343 1.00 59.19 270 SER A CA 1
ATOM 2256 C C . SER A 1 270 ? -22.107 9.545 -21.220 1.00 59.19 270 SER A C 1
ATOM 2258 O O . SER A 1 270 ? -22.755 8.717 -21.863 1.00 59.19 270 SER A O 1
ATOM 2260 N N . TYR A 1 271 ? -21.091 9.174 -20.431 1.00 50.47 271 TYR A N 1
ATOM 2261 C CA . TYR A 1 271 ? -20.612 7.791 -20.368 1.00 50.47 271 TYR A CA 1
ATOM 2262 C C . TYR A 1 271 ? -21.146 7.057 -19.136 1.00 50.47 271 TYR A C 1
ATOM 2264 O O . TYR A 1 271 ? -20.899 7.445 -17.999 1.00 50.47 271 TYR A O 1
ATOM 2272 N N . THR A 1 272 ? -21.819 5.928 -19.364 1.00 58.59 272 THR A N 1
ATOM 2273 C CA . THR A 1 272 ? -22.228 4.980 -18.313 1.00 58.59 272 THR A CA 1
ATOM 2274 C C . THR A 1 272 ? -21.095 4.053 -17.858 1.00 58.59 272 THR A C 1
ATOM 2276 O O . THR A 1 272 ? -21.257 3.329 -16.879 1.00 58.59 272 THR A O 1
ATOM 2279 N N . LYS A 1 273 ? -19.943 4.067 -18.545 1.00 65.44 273 LYS A N 1
ATOM 2280 C CA . LYS A 1 273 ? -18.734 3.304 -18.198 1.00 65.44 273 LYS A CA 1
ATOM 2281 C C . LYS A 1 273 ? -17.510 4.227 -18.180 1.00 65.44 273 LYS A C 1
ATOM 2283 O O . LYS A 1 273 ? -17.427 5.096 -19.048 1.00 65.44 273 LYS A O 1
ATOM 2288 N N . PRO A 1 274 ? -16.557 4.038 -17.249 1.00 68.25 274 PRO A N 1
ATOM 2289 C CA . PRO A 1 274 ? -15.328 4.824 -17.229 1.00 68.25 274 PRO A CA 1
ATOM 2290 C C . PRO A 1 274 ? -14.530 4.640 -18.515 1.00 68.25 274 PRO A C 1
ATOM 2292 O O . PRO A 1 274 ? -14.358 3.516 -18.991 1.00 68.25 274 PRO A O 1
ATOM 2295 N N . HIS A 1 275 ? -13.971 5.733 -19.023 1.00 74.31 275 HIS A N 1
ATOM 2296 C CA . HIS A 1 275 ? -12.896 5.669 -19.997 1.00 74.31 275 HIS A CA 1
ATOM 2297 C C . HIS A 1 275 ? -11.588 5.373 -19.254 1.00 74.31 275 HIS A C 1
ATOM 2299 O O . HIS A 1 275 ? -11.170 6.144 -18.390 1.00 74.31 275 HIS A O 1
ATOM 2305 N N . ILE A 1 276 ? -10.964 4.235 -19.561 1.00 79.94 276 ILE A N 1
ATOM 2306 C CA . ILE A 1 276 ? -9.732 3.775 -18.913 1.00 79.94 276 ILE A CA 1
ATOM 2307 C C . ILE A 1 276 ? -8.567 3.988 -19.878 1.00 79.94 276 ILE A C 1
ATOM 2309 O O . ILE A 1 276 ? -8.535 3.387 -20.950 1.00 79.94 276 ILE A O 1
ATOM 2313 N N . LYS A 1 277 ? -7.599 4.820 -19.493 1.00 84.00 277 LYS A N 1
ATOM 2314 C CA . LYS A 1 277 ? -6.363 5.054 -20.247 1.00 84.00 277 LYS A CA 1
ATOM 2315 C C . LYS A 1 277 ? -5.195 4.426 -19.497 1.00 84.00 277 LYS A C 1
ATOM 2317 O O . LYS A 1 277 ? -5.019 4.674 -18.308 1.00 84.00 277 LYS A O 1
ATOM 2322 N N . ARG A 1 278 ? -4.397 3.619 -20.195 1.00 89.69 278 ARG A N 1
ATOM 2323 C CA . ARG A 1 278 ? -3.142 3.045 -19.690 1.00 89.69 278 ARG A CA 1
ATOM 2324 C C . ARG A 1 278 ? -1.983 3.725 -20.401 1.00 89.69 278 ARG A C 1
ATOM 2326 O O . ARG A 1 278 ? -2.049 3.922 -21.612 1.00 89.69 278 ARG A O 1
ATOM 2333 N N . TYR A 1 279 ? -0.937 4.090 -19.674 1.00 91.44 279 TYR A N 1
ATOM 2334 C CA . TYR A 1 279 ? 0.235 4.768 -20.237 1.00 91.44 279 TYR A CA 1
ATOM 2335 C C . TYR A 1 279 ? 1.465 4.553 -19.340 1.00 91.44 279 TYR A C 1
ATOM 2337 O O . TYR A 1 279 ? 1.344 4.087 -18.208 1.00 91.44 279 TYR A O 1
ATOM 2345 N N . ILE A 1 280 ? 2.651 4.867 -19.864 1.00 93.88 280 ILE A N 1
ATOM 2346 C CA . ILE A 1 280 ? 3.921 4.889 -19.125 1.00 93.88 280 ILE A CA 1
ATOM 2347 C C . ILE A 1 280 ? 4.464 6.317 -19.228 1.00 93.88 280 ILE A C 1
ATOM 2349 O O . ILE A 1 280 ? 4.653 6.810 -20.341 1.00 93.88 280 ILE A O 1
ATOM 2353 N N . LYS A 1 281 ? 4.708 6.988 -18.095 1.00 93.44 281 LYS A N 1
ATOM 2354 C CA . LYS A 1 281 ? 5.316 8.331 -18.086 1.00 93.44 281 LYS A CA 1
ATOM 2355 C C . LYS A 1 281 ? 6.801 8.264 -18.372 1.00 93.44 281 LYS A C 1
ATOM 2357 O O . LYS A 1 281 ? 7.516 7.446 -17.787 1.00 93.44 281 LYS A O 1
ATOM 2362 N N . ALA A 1 282 ? 7.286 9.179 -19.203 1.00 94.19 282 ALA A N 1
ATOM 2363 C CA . ALA A 1 282 ? 8.712 9.261 -19.477 1.00 94.19 282 ALA A CA 1
ATOM 2364 C C . ALA A 1 282 ? 9.499 9.674 -18.228 1.00 94.19 282 ALA A C 1
ATOM 2366 O O . ALA A 1 282 ? 10.610 9.181 -18.028 1.00 94.19 282 ALA A O 1
ATOM 2367 N N . ASP A 1 283 ? 8.933 10.513 -17.359 1.00 92.94 283 ASP A N 1
ATOM 2368 C CA . ASP A 1 283 ? 9.537 10.861 -16.070 1.00 92.94 283 ASP A CA 1
ATOM 2369 C C . ASP A 1 283 ? 9.711 9.661 -15.140 1.00 92.94 283 ASP A C 1
ATOM 2371 O O . ASP A 1 283 ? 10.749 9.536 -14.487 1.00 92.94 283 ASP A O 1
ATOM 2375 N N . THR A 1 284 ? 8.752 8.735 -15.111 1.00 94.06 284 THR A N 1
ATOM 2376 C CA . THR A 1 284 ? 8.883 7.501 -14.329 1.00 94.06 284 THR A CA 1
ATOM 2377 C C . THR A 1 284 ? 10.032 6.643 -14.839 1.00 94.06 284 THR A C 1
ATOM 2379 O O . THR A 1 284 ? 10.898 6.247 -14.064 1.00 94.06 284 THR A O 1
ATOM 2382 N N . VAL A 1 285 ? 10.105 6.424 -16.151 1.00 95.75 285 VAL A N 1
ATOM 2383 C CA . VAL A 1 285 ? 11.178 5.628 -16.765 1.00 95.75 285 VAL A CA 1
ATOM 2384 C C . VAL A 1 285 ? 12.538 6.302 -16.550 1.00 95.75 285 VAL A C 1
ATOM 2386 O O . VAL A 1 285 ? 13.494 5.651 -16.139 1.00 95.75 285 VAL A O 1
ATOM 2389 N N . THR A 1 286 ? 12.620 7.619 -16.764 1.00 95.44 286 THR A N 1
ATOM 2390 C CA . THR A 1 286 ? 13.860 8.407 -16.621 1.00 95.44 286 THR A CA 1
ATOM 2391 C C . THR A 1 286 ? 14.370 8.428 -15.178 1.00 95.44 286 THR A C 1
ATOM 2393 O O . THR A 1 286 ? 15.571 8.539 -14.949 1.00 95.44 286 THR A O 1
ATOM 2396 N N . ASN A 1 287 ? 13.475 8.305 -14.195 1.00 95.38 287 ASN A N 1
ATOM 2397 C CA . ASN A 1 287 ? 13.846 8.285 -12.784 1.00 95.38 287 ASN A CA 1
ATOM 2398 C C . ASN A 1 287 ? 14.623 7.031 -12.369 1.00 95.38 287 ASN A C 1
ATOM 2400 O O . ASN A 1 287 ? 15.369 7.103 -11.390 1.00 95.38 287 ASN A O 1
ATOM 2404 N N . PHE A 1 288 ? 14.447 5.913 -13.073 1.00 97.06 288 PHE A N 1
ATOM 2405 C CA . PHE A 1 288 ? 14.999 4.619 -12.666 1.00 97.06 288 PHE A CA 1
ATOM 2406 C C . PHE A 1 288 ? 15.900 3.966 -13.715 1.00 97.06 288 PHE A C 1
ATOM 2408 O O . PHE A 1 288 ? 16.764 3.174 -13.351 1.00 97.06 288 PHE A O 1
ATOM 2415 N N . LEU A 1 289 ? 15.723 4.274 -15.003 1.00 96.62 289 LEU A N 1
ATOM 2416 C CA . LEU A 1 289 ? 16.388 3.562 -16.092 1.00 96.62 289 LEU A CA 1
ATOM 2417 C C . LEU A 1 289 ? 17.332 4.458 -16.906 1.00 96.62 289 LEU A C 1
ATOM 2419 O O . LEU A 1 289 ? 17.049 5.619 -17.199 1.00 96.62 289 LEU A O 1
ATOM 2423 N N . ASN A 1 290 ? 18.441 3.870 -17.366 1.00 95.75 290 ASN A N 1
ATOM 2424 C CA . ASN A 1 290 ? 19.379 4.504 -18.295 1.00 95.75 290 ASN A CA 1
ATOM 2425 C C . ASN A 1 290 ? 18.794 4.531 -19.722 1.00 95.75 290 ASN A C 1
ATOM 2427 O O . ASN A 1 290 ? 18.910 3.562 -20.475 1.00 95.75 290 ASN A O 1
ATOM 2431 N N . ILE A 1 291 ? 18.162 5.645 -20.098 1.00 94.94 291 ILE A N 1
ATOM 2432 C CA . ILE A 1 291 ? 17.393 5.764 -21.349 1.00 94.94 291 ILE A CA 1
ATOM 2433 C C . ILE A 1 291 ? 18.204 5.459 -22.619 1.00 94.94 291 ILE A C 1
ATOM 2435 O O . ILE A 1 291 ? 17.691 4.698 -23.447 1.00 94.94 291 ILE A O 1
ATOM 2439 N N . PRO A 1 292 ? 19.443 5.961 -22.807 1.00 95.31 292 PRO A N 1
ATOM 2440 C CA . PRO A 1 292 ? 20.274 5.567 -23.946 1.00 95.31 292 PRO A CA 1
ATOM 2441 C C . PRO A 1 292 ? 20.461 4.050 -24.065 1.00 95.31 292 PRO A C 1
ATOM 2443 O O . PRO A 1 292 ? 20.274 3.490 -25.147 1.00 95.31 292 PRO A O 1
ATOM 2446 N N . ARG A 1 293 ? 20.759 3.370 -22.948 1.00 96.31 293 ARG A N 1
ATOM 2447 C CA . ARG A 1 293 ? 20.942 1.910 -22.916 1.00 96.31 293 ARG A CA 1
ATOM 2448 C C . ARG A 1 293 ? 19.650 1.174 -23.262 1.00 96.31 293 ARG A C 1
ATOM 2450 O O . ARG A 1 293 ? 19.648 0.308 -24.133 1.00 96.31 293 ARG A O 1
ATOM 2457 N N . ILE A 1 294 ? 18.549 1.541 -22.608 1.00 95.62 294 ILE A N 1
ATOM 2458 C CA . ILE A 1 294 ? 17.237 0.914 -22.820 1.00 95.62 294 ILE A CA 1
ATOM 2459 C C . ILE A 1 294 ? 16.786 1.089 -24.270 1.00 95.62 294 ILE A C 1
ATOM 2461 O O . ILE A 1 294 ? 16.355 0.129 -24.903 1.00 95.62 294 ILE A O 1
ATOM 2465 N N . SER A 1 295 ? 16.951 2.290 -24.827 1.00 93.88 295 SER A N 1
ATOM 2466 C CA . SER A 1 295 ? 16.590 2.585 -26.217 1.00 93.88 295 SER A CA 1
ATOM 2467 C C . SER A 1 295 ? 17.396 1.741 -27.200 1.00 93.88 295 SER A C 1
ATOM 2469 O O . SER A 1 295 ? 16.837 1.226 -28.165 1.00 93.88 295 SER A O 1
ATOM 2471 N N . HIS A 1 296 ? 18.695 1.556 -26.948 1.00 95.56 296 HIS A N 1
ATOM 2472 C CA . HIS A 1 296 ? 19.541 0.693 -27.768 1.00 95.56 296 HIS A CA 1
ATOM 2473 C C . HIS A 1 296 ? 19.052 -0.763 -27.754 1.00 95.56 296 HIS A C 1
ATOM 2475 O O . HIS A 1 296 ? 18.913 -1.364 -28.819 1.00 95.56 296 HIS A O 1
ATOM 2481 N N . ILE A 1 297 ? 18.750 -1.320 -26.576 1.00 95.69 297 ILE A N 1
ATOM 2482 C CA . ILE A 1 297 ? 18.258 -2.702 -26.446 1.00 95.69 297 ILE A CA 1
ATOM 2483 C C . ILE A 1 297 ? 16.905 -2.863 -27.151 1.00 95.69 297 ILE A C 1
ATOM 2485 O O . ILE A 1 297 ? 16.745 -3.774 -27.958 1.00 95.69 297 ILE A O 1
ATOM 2489 N N . VAL A 1 298 ? 15.959 -1.950 -26.914 1.00 93.62 298 VAL A N 1
ATOM 2490 C CA . VAL A 1 298 ? 14.619 -1.992 -27.525 1.00 93.62 298 VAL A CA 1
ATOM 2491 C C . VAL A 1 298 ? 14.681 -1.870 -29.049 1.00 93.62 298 VAL A C 1
ATOM 2493 O O . VAL A 1 298 ? 13.961 -2.579 -29.745 1.00 93.62 298 VAL A O 1
ATOM 2496 N N . ASN A 1 299 ? 15.540 -0.998 -29.585 1.00 92.75 299 ASN A N 1
ATOM 2497 C CA . ASN A 1 299 ? 15.678 -0.814 -31.034 1.00 92.75 299 ASN A CA 1
ATOM 2498 C C . ASN A 1 299 ? 16.437 -1.957 -31.721 1.00 92.75 299 ASN A C 1
ATOM 2500 O O . ASN A 1 299 ? 16.273 -2.148 -32.923 1.00 92.75 299 ASN A O 1
ATOM 2504 N N . SER A 1 300 ? 17.261 -2.695 -30.975 1.00 93.06 300 SER A N 1
ATOM 2505 C CA . SER A 1 300 ? 18.013 -3.848 -31.486 1.00 93.06 300 SER A CA 1
ATOM 2506 C C . SER A 1 300 ? 17.251 -5.169 -31.344 1.00 93.06 300 SER A C 1
ATOM 2508 O O . SER A 1 300 ? 17.700 -6.188 -31.864 1.00 93.06 300 SER A O 1
ATOM 2510 N N . ALA A 1 301 ? 16.128 -5.176 -30.621 1.00 91.88 301 ALA A N 1
ATOM 2511 C CA . ALA A 1 301 ? 15.325 -6.369 -30.398 1.00 91.88 301 ALA A CA 1
ATOM 2512 C C . ALA A 1 301 ? 14.537 -6.771 -31.655 1.00 91.88 301 ALA A C 1
ATOM 2514 O O . ALA A 1 301 ? 13.989 -5.926 -32.367 1.00 91.88 301 ALA A O 1
ATOM 2515 N N . ASP A 1 302 ? 14.420 -8.078 -31.890 1.00 91.62 302 ASP A N 1
ATOM 2516 C CA . ASP A 1 302 ? 13.534 -8.613 -32.921 1.00 91.62 302 ASP A CA 1
ATOM 2517 C C . ASP A 1 302 ? 12.074 -8.516 -32.458 1.00 91.62 302 ASP A C 1
ATOM 2519 O O . ASP A 1 302 ? 11.585 -9.311 -31.659 1.00 91.62 302 ASP A O 1
ATOM 2523 N N . LEU A 1 303 ? 11.352 -7.519 -32.968 1.00 86.75 303 LEU A N 1
ATOM 2524 C CA . LEU A 1 303 ? 9.951 -7.304 -32.606 1.00 86.75 303 LEU A CA 1
ATOM 2525 C C . LEU A 1 303 ? 9.027 -8.435 -33.086 1.00 86.75 303 LEU A C 1
ATOM 2527 O O . LEU A 1 303 ? 7.896 -8.522 -32.608 1.00 86.75 303 LEU A O 1
ATOM 2531 N N . SER A 1 304 ? 9.461 -9.285 -34.023 1.00 89.25 304 SER A N 1
ATOM 2532 C CA . SER A 1 304 ? 8.639 -10.387 -34.534 1.00 89.25 304 SER A CA 1
ATOM 2533 C C . SER A 1 304 ? 8.450 -11.513 -33.513 1.00 89.25 304 SER A C 1
ATOM 2535 O O . SER A 1 304 ? 7.436 -12.208 -33.565 1.00 89.25 304 SER A O 1
ATOM 2537 N N . THR A 1 305 ? 9.365 -11.643 -32.547 1.00 91.19 305 THR A N 1
ATOM 2538 C CA . THR A 1 305 ? 9.303 -12.659 -31.486 1.00 91.19 305 THR A CA 1
ATOM 2539 C C . THR A 1 305 ? 8.490 -12.220 -30.270 1.00 91.19 305 THR A C 1
ATOM 2541 O O . THR A 1 305 ? 8.262 -13.025 -29.373 1.00 91.19 305 THR A O 1
ATOM 2544 N N . LEU A 1 306 ? 8.078 -10.951 -30.214 1.00 93.00 306 LEU A N 1
ATOM 2545 C CA . LEU A 1 306 ? 7.311 -10.396 -29.102 1.00 93.00 306 LEU A CA 1
ATOM 2546 C C . LEU A 1 306 ? 5.810 -10.647 -29.279 1.00 93.00 306 LEU A C 1
ATOM 2548 O O . LEU A 1 306 ? 5.260 -10.558 -30.383 1.00 93.00 306 LEU A O 1
ATOM 2552 N N . SER A 1 307 ? 5.133 -10.892 -28.165 1.00 94.81 307 SER A N 1
ATOM 2553 C CA . SER A 1 307 ? 3.677 -10.900 -28.075 1.00 94.81 307 SER A CA 1
ATOM 2554 C C . SER A 1 307 ? 3.085 -9.510 -28.337 1.00 94.81 307 SER A C 1
ATOM 2556 O O . SER A 1 307 ? 3.767 -8.483 -28.279 1.00 94.81 307 SER A O 1
ATOM 2558 N N . GLU A 1 308 ? 1.781 -9.454 -28.608 1.00 94.06 308 GLU A N 1
ATOM 2559 C CA . GLU A 1 308 ? 1.092 -8.172 -28.789 1.00 94.06 308 GLU A CA 1
ATOM 2560 C C . GLU A 1 308 ? 1.088 -7.318 -27.513 1.00 94.06 308 GLU A C 1
ATOM 2562 O O . GLU A 1 308 ? 1.207 -6.099 -27.613 1.00 94.06 308 GLU A O 1
ATOM 2567 N N . GLU A 1 309 ? 1.038 -7.932 -26.324 1.00 93.25 309 GLU A N 1
ATOM 2568 C CA . GLU A 1 309 ? 1.144 -7.212 -25.045 1.00 93.25 309 GLU A CA 1
ATOM 2569 C C . GLU A 1 309 ? 2.526 -6.555 -24.891 1.00 93.25 309 GLU A C 1
ATOM 2571 O O . GLU A 1 309 ? 2.628 -5.382 -24.542 1.00 93.25 309 GLU A O 1
ATOM 2576 N N . GLU A 1 310 ? 3.603 -7.271 -25.221 1.00 95.38 310 GLU A N 1
ATOM 2577 C CA . GLU A 1 310 ? 4.968 -6.734 -25.153 1.00 95.38 310 GLU A CA 1
ATOM 2578 C C . GLU A 1 310 ? 5.210 -5.619 -26.179 1.00 95.38 310 GLU A C 1
ATOM 2580 O O . GLU A 1 310 ? 5.845 -4.605 -25.878 1.00 95.38 310 GLU A O 1
ATOM 2585 N N . LYS A 1 311 ? 4.664 -5.759 -27.393 1.00 94.69 311 LYS A N 1
ATOM 2586 C CA . LYS A 1 311 ? 4.697 -4.683 -28.394 1.00 94.69 311 LYS A CA 1
ATOM 2587 C C . LYS A 1 311 ? 3.936 -3.452 -27.913 1.00 94.69 311 LYS A C 1
ATOM 2589 O O . LYS A 1 311 ? 4.366 -2.333 -28.200 1.00 94.69 311 LYS A O 1
ATOM 2594 N N . ASP A 1 312 ? 2.823 -3.637 -27.206 1.00 94.44 312 ASP A N 1
ATOM 2595 C CA . ASP A 1 312 ? 2.051 -2.538 -26.628 1.00 94.44 312 ASP A CA 1
ATOM 2596 C C . ASP A 1 312 ? 2.852 -1.783 -25.559 1.00 94.44 312 ASP A C 1
ATOM 2598 O O . ASP A 1 312 ? 2.929 -0.558 -25.617 1.00 94.44 312 ASP A O 1
ATOM 2602 N N . LEU A 1 313 ? 3.587 -2.487 -24.687 1.00 95.75 313 LEU A N 1
ATOM 2603 C CA . LEU A 1 313 ? 4.503 -1.859 -23.720 1.00 95.75 313 LEU A CA 1
ATOM 2604 C C . LEU A 1 313 ? 5.536 -0.948 -24.399 1.00 95.75 313 LEU A C 1
ATOM 2606 O O . LEU A 1 313 ? 5.770 0.178 -23.955 1.00 95.75 313 LEU A O 1
ATOM 2610 N N . ILE A 1 314 ? 6.128 -1.397 -25.510 1.00 95.44 314 ILE A N 1
ATOM 2611 C CA . ILE A 1 314 ? 7.090 -0.593 -26.280 1.00 95.44 314 ILE A CA 1
ATOM 2612 C C . ILE A 1 314 ? 6.410 0.634 -26.903 1.00 95.44 314 ILE A C 1
ATOM 2614 O O . ILE A 1 314 ? 6.995 1.721 -26.923 1.00 95.44 314 ILE A O 1
ATOM 2618 N N . LYS A 1 315 ? 5.179 0.493 -27.410 1.00 94.50 315 LYS A N 1
ATOM 2619 C CA . LYS A 1 315 ? 4.400 1.626 -27.936 1.00 94.50 315 LYS A CA 1
ATOM 2620 C C . LYS A 1 315 ? 4.092 2.639 -26.834 1.00 94.50 315 LYS A C 1
ATOM 2622 O O . LYS A 1 315 ? 4.299 3.830 -27.053 1.00 94.50 315 LYS A O 1
ATOM 2627 N N . MET A 1 316 ? 3.665 2.182 -25.656 1.00 95.12 316 MET A N 1
ATOM 2628 C CA . MET A 1 316 ? 3.398 3.033 -24.492 1.00 95.12 316 MET A CA 1
ATOM 2629 C C . MET A 1 316 ? 4.653 3.789 -24.050 1.00 95.12 316 MET A C 1
ATOM 2631 O O . MET A 1 316 ? 4.580 4.994 -23.823 1.00 95.12 316 MET A O 1
ATOM 2635 N N . LEU A 1 317 ? 5.809 3.115 -24.000 1.00 95.44 317 LEU A N 1
ATOM 2636 C CA . LEU A 1 317 ? 7.100 3.738 -23.702 1.00 95.44 317 LEU A CA 1
ATOM 2637 C C . LEU A 1 317 ? 7.423 4.867 -24.692 1.00 95.44 317 LEU A C 1
ATOM 2639 O O . LEU A 1 317 ? 7.702 5.994 -24.282 1.00 95.44 317 LEU A O 1
ATOM 2643 N N . LYS A 1 318 ? 7.364 4.580 -26.000 1.00 94.12 318 LYS A N 1
ATOM 2644 C CA . LYS A 1 318 ? 7.629 5.574 -27.055 1.00 94.12 318 LYS A CA 1
ATOM 2645 C C . LYS A 1 318 ? 6.664 6.753 -26.956 1.00 94.12 318 LYS A C 1
ATOM 2647 O O . LYS A 1 318 ? 7.101 7.901 -26.995 1.00 94.12 318 LYS A O 1
ATOM 2652 N N . LYS A 1 319 ? 5.375 6.472 -26.744 1.00 93.81 319 LYS A N 1
ATOM 2653 C CA . LYS A 1 319 ? 4.343 7.498 -26.593 1.00 93.81 319 LYS A CA 1
ATOM 2654 C C . LYS A 1 319 ? 4.576 8.385 -25.370 1.00 93.81 319 LYS A C 1
ATOM 2656 O O . LYS A 1 319 ? 4.383 9.591 -25.468 1.00 93.81 319 LYS A O 1
ATOM 2661 N N . GLY A 1 320 ? 5.033 7.821 -24.252 1.00 93.19 320 GLY A N 1
ATOM 2662 C CA . GLY A 1 320 ? 5.431 8.589 -23.070 1.00 93.19 320 GLY A CA 1
ATOM 2663 C C . GLY A 1 320 ? 6.529 9.605 -23.388 1.00 93.19 320 GLY A C 1
ATOM 2664 O O . GLY A 1 320 ? 6.395 10.788 -23.081 1.00 93.19 320 GLY A O 1
ATOM 2665 N N . PHE A 1 321 ? 7.588 9.185 -24.089 1.00 93.06 321 PHE A N 1
ATOM 2666 C CA . PHE A 1 321 ? 8.667 10.096 -24.497 1.00 93.06 321 PHE A CA 1
ATOM 2667 C C . PHE A 1 321 ? 8.219 11.152 -25.514 1.00 93.06 321 PHE A C 1
ATOM 2669 O O . PHE A 1 321 ? 8.640 12.305 -25.410 1.00 93.06 321 PHE A O 1
ATOM 2676 N N . GLU A 1 322 ? 7.340 10.802 -26.457 1.00 93.12 322 GLU A N 1
ATOM 2677 C CA . GLU A 1 322 ? 6.706 11.779 -27.353 1.00 93.12 322 GLU A CA 1
ATOM 2678 C C . GLU A 1 322 ? 5.882 12.809 -26.572 1.00 93.12 322 GLU A C 1
ATOM 2680 O O . GLU A 1 322 ? 5.970 14.008 -26.839 1.00 93.12 322 GLU A O 1
ATOM 2685 N N . ASN A 1 323 ? 5.091 12.367 -25.593 1.00 90.81 323 ASN A N 1
ATOM 2686 C CA . ASN A 1 323 ? 4.287 13.258 -24.764 1.00 90.81 323 ASN A CA 1
ATOM 2687 C C . ASN A 1 323 ? 5.183 14.214 -23.972 1.00 90.81 323 ASN A C 1
ATOM 2689 O O . ASN A 1 323 ? 4.953 15.422 -24.006 1.00 90.81 323 ASN A O 1
ATOM 2693 N N . LYS A 1 324 ? 6.255 13.716 -23.346 1.00 91.06 324 LYS A N 1
ATOM 2694 C CA . LYS A 1 324 ? 7.237 14.555 -22.646 1.00 91.06 324 LYS A CA 1
ATOM 2695 C C . LYS A 1 324 ? 7.905 15.578 -23.560 1.00 91.06 324 LYS A C 1
ATOM 2697 O O . LYS A 1 324 ? 7.985 16.747 -23.190 1.00 91.06 324 LYS A O 1
ATOM 2702 N N . ALA A 1 325 ? 8.316 15.184 -24.766 1.00 90.75 325 ALA A N 1
ATOM 2703 C CA . ALA A 1 325 ? 8.903 16.107 -25.741 1.00 90.75 325 ALA A CA 1
ATOM 2704 C C . ALA A 1 325 ? 7.936 17.237 -26.150 1.00 90.75 325 ALA A C 1
ATOM 2706 O O . ALA A 1 325 ? 8.371 18.346 -26.449 1.00 90.75 325 ALA A O 1
ATOM 2707 N N . ASN A 1 326 ? 6.628 16.970 -26.112 1.00 90.62 326 ASN A N 1
ATOM 2708 C CA . ASN A 1 326 ? 5.570 17.933 -26.419 1.00 90.62 326 ASN A CA 1
ATOM 2709 C C . ASN A 1 326 ? 5.040 18.696 -25.186 1.00 90.62 326 ASN A C 1
ATOM 2711 O O . ASN A 1 326 ? 4.050 19.417 -25.310 1.00 90.62 326 ASN A O 1
ATOM 2715 N N . GLY A 1 327 ? 5.647 18.533 -24.002 1.00 85.44 327 GLY A N 1
ATOM 2716 C CA . GLY A 1 327 ? 5.185 19.168 -22.758 1.00 85.44 327 GLY A CA 1
ATOM 2717 C C . GLY A 1 327 ? 3.869 18.597 -22.213 1.00 85.44 327 GLY A C 1
ATOM 2718 O O . GLY A 1 327 ? 3.139 19.293 -21.516 1.00 85.44 327 GLY A O 1
ATOM 2719 N N . ARG A 1 328 ? 3.546 17.347 -22.561 1.00 82.75 328 ARG A N 1
ATOM 2720 C CA . ARG A 1 328 ? 2.292 16.644 -22.245 1.00 82.75 328 ARG A CA 1
ATOM 2721 C C . ARG A 1 328 ? 2.486 15.411 -21.355 1.00 82.75 328 ARG A C 1
ATOM 2723 O O . ARG A 1 328 ? 1.579 14.591 -21.286 1.00 82.75 328 ARG A O 1
ATOM 2730 N N . ASP A 1 329 ? 3.633 15.244 -20.688 1.00 73.94 329 ASP A N 1
ATOM 2731 C CA . ASP A 1 329 ? 3.868 14.066 -19.815 1.00 73.94 329 ASP A CA 1
ATOM 2732 C C . ASP A 1 329 ? 2.849 13.999 -18.654 1.00 73.94 329 ASP A C 1
ATOM 2734 O O . ASP A 1 329 ? 2.487 12.918 -18.188 1.00 73.94 329 ASP A O 1
ATOM 2738 N N . ASP A 1 330 ? 2.316 15.162 -18.259 1.00 66.25 330 ASP A N 1
ATOM 2739 C CA . ASP A 1 330 ? 1.242 15.314 -17.271 1.00 66.25 330 ASP A CA 1
ATOM 2740 C C . ASP A 1 330 ? -0.133 15.638 -17.875 1.00 66.25 330 ASP A C 1
ATOM 2742 O O . ASP A 1 330 ? -1.097 15.790 -17.126 1.00 66.25 330 ASP A O 1
ATOM 2746 N N . ASN A 1 331 ? -0.259 15.744 -19.204 1.00 55.53 331 ASN A N 1
ATOM 2747 C CA . ASN A 1 331 ? -1.554 16.004 -19.832 1.00 55.53 331 ASN A CA 1
ATOM 2748 C C . ASN A 1 331 ? -2.336 14.703 -20.001 1.00 55.53 331 ASN A C 1
ATOM 2750 O O . ASN A 1 331 ? -1.991 13.805 -20.771 1.00 55.53 331 ASN A O 1
ATOM 2754 N N . TRP A 1 332 ? -3.433 14.644 -19.259 1.00 51.53 332 TRP A N 1
ATOM 2755 C CA . TRP A 1 332 ? -4.380 13.536 -19.221 1.00 51.53 332 TRP A CA 1
ATOM 2756 C C . TRP A 1 332 ? -5.377 13.566 -20.382 1.00 51.53 332 TRP A C 1
ATOM 2758 O O . TRP A 1 332 ? -5.900 12.518 -20.769 1.00 51.53 332 TRP A O 1
ATOM 2768 N N . ASP A 1 333 ? -5.574 14.756 -20.946 1.00 42.88 333 ASP A N 1
ATOM 2769 C CA . ASP A 1 333 ? -6.517 15.062 -22.011 1.00 42.88 333 ASP A CA 1
ATOM 2770 C C . ASP A 1 333 ? -5.810 14.971 -23.365 1.00 42.88 333 ASP A C 1
ATOM 2772 O O . ASP A 1 333 ? -5.187 15.933 -23.801 1.00 42.88 333 ASP A O 1
ATOM 2776 N N . ASP A 1 334 ? -5.848 13.785 -23.972 1.00 40.69 334 ASP A N 1
ATOM 2777 C CA . ASP A 1 334 ? -5.736 13.558 -25.426 1.00 40.69 334 ASP A CA 1
ATOM 2778 C C . ASP A 1 334 ? -6.083 12.100 -25.752 1.00 40.69 334 ASP A C 1
ATOM 2780 O O . ASP A 1 334 ? -5.414 11.185 -25.196 1.00 40.69 334 ASP A O 1
#

Radius of gyration: 24.03 Å; chains: 1; bounding box: 69×42×59 Å

Sequence (334 aa):
MELTQNNLQALFPTTQWIISNYYYDHSSYQEWFTQLRVCHKDHFDKYFKLSFDSEDFSTSDFINFLELTNDREKLKDKILALDARNLAEDFLSKFEAYSKQVPQENYNAYIYALLDAGDEINRESNKFLGFSAQTYLFRLCSWCLEDIQDIHLRAKILKDYIKQNSNFSIIENILIAEDQSRAKNRETLLDDSDFEQLKIDFTNKLNQFSNSNPEDLSKNSSFLSLMYRWKEWGNSSDTLNWFEAQTQDIQGILKILKTMIQTTRSYGSSYTKPHIKRYIKADTVTNFLNIPRISHIVNSADLSTLSEEEKDLIKMLKKGFENKANGRDDNWDD